Protein AF-A0A8N5I553-F1 (afdb_monomer)

Foldseek 3Di:
DDDDDDDDDDDDDDDDDDPDDDPPPPVVVVVVVVVLVVDDPVVVVVVVVVVVVLVPDDPVVVVVVVVPPDPDDPPDDDDDDDPPCVVVVVLVVVLLVLLLVCCVQWKDFAQADKDFLVVVLVVSCVVCVVVVHDHDDSVSSVVSNCVVPVPWDWDWDDDDPPTTIITHRMDTDPDGDDDDDDDPPDPPPDCCPVVVVVVVVVVVVVVVVVQVVVQVVLCVVVVDGDDGPVRSVVVCVVVVVD

Radius of gyration: 30.26 Å; Cα contacts (8 Å, |Δi|>4): 135; chains: 1; bounding box: 68×90×75 Å

Structure (mmCIF, N/CA/C/O backbone):
data_AF-A0A8N5I553-F1
#
_entry.id   AF-A0A8N5I553-F1
#
loop_
_atom_site.group_PDB
_atom_site.id
_atom_site.type_symbol
_atom_site.label_atom_id
_atom_site.label_alt_id
_atom_site.label_comp_id
_atom_site.label_asym_id
_atom_site.label_entity_id
_atom_site.label_seq_id
_atom_site.pdbx_PDB_ins_code
_atom_site.Cartn_x
_atom_site.Cartn_y
_atom_site.Cartn_z
_atom_site.occupancy
_atom_site.B_iso_or_equiv
_atom_site.auth_seq_id
_atom_site.auth_comp_id
_atom_site.auth_asym_id
_atom_site.auth_atom_id
_atom_site.pdbx_PDB_model_num
ATOM 1 N N . MET A 1 1 ? 12.637 -73.780 13.624 1.00 37.25 1 MET A N 1
ATOM 2 C CA . MET A 1 1 ? 12.849 -72.701 14.610 1.00 37.25 1 MET A CA 1
ATOM 3 C C . MET A 1 1 ? 11.811 -71.642 14.265 1.00 37.25 1 MET A C 1
ATOM 5 O O . MET A 1 1 ? 12.009 -70.969 13.267 1.00 37.25 1 MET A O 1
ATOM 9 N N . ALA A 1 2 ? 10.563 -71.846 14.709 1.00 35.62 2 ALA A N 1
ATOM 10 C CA . ALA A 1 2 ? 9.984 -71.357 15.983 1.00 35.62 2 ALA A CA 1
ATOM 11 C C . ALA A 1 2 ? 9.824 -69.824 15.926 1.00 35.62 2 ALA A C 1
ATOM 13 O O . ALA A 1 2 ? 10.819 -69.162 15.652 1.00 35.62 2 ALA A O 1
ATOM 14 N N . ASP A 1 3 ? 8.679 -69.167 16.118 1.00 32.94 3 ASP A N 1
ATOM 15 C CA . ASP A 1 3 ? 7.294 -69.469 16.552 1.00 32.94 3 ASP A CA 1
ATOM 16 C C . ASP A 1 3 ? 6.472 -68.200 16.146 1.00 32.94 3 ASP A C 1
ATOM 18 O O . ASP A 1 3 ? 7.071 -67.126 16.063 1.00 32.94 3 ASP A O 1
ATOM 22 N N . GLU A 1 4 ? 5.243 -68.279 15.603 1.00 34.16 4 GLU A N 1
ATOM 23 C CA . GLU A 1 4 ? 3.941 -67.972 16.275 1.00 34.16 4 GLU A CA 1
ATOM 24 C C . GLU A 1 4 ? 3.881 -66.609 17.032 1.00 34.16 4 GLU A C 1
ATOM 26 O O . GLU A 1 4 ? 4.809 -66.255 17.741 1.00 34.16 4 GLU A O 1
ATOM 31 N N . GLU A 1 5 ? 2.863 -65.731 16.969 1.00 34.53 5 GLU A N 1
ATOM 32 C CA . GLU A 1 5 ? 1.413 -65.901 16.775 1.00 34.53 5 GLU A CA 1
ATOM 33 C C . GLU A 1 5 ? 0.685 -64.545 16.527 1.00 34.53 5 GLU A C 1
ATOM 35 O O . GLU A 1 5 ? 1.059 -63.501 17.059 1.00 34.53 5 GLU A O 1
ATOM 40 N N . LEU A 1 6 ? -0.364 -64.638 15.698 1.00 32.25 6 LEU A N 1
ATOM 41 C CA . LEU A 1 6 ? -1.702 -64.004 15.641 1.00 32.25 6 LEU A CA 1
ATOM 42 C C . LEU A 1 6 ? -2.098 -62.662 16.310 1.00 32.25 6 LEU A C 1
ATOM 44 O O . LEU A 1 6 ? -1.754 -62.334 17.439 1.00 32.25 6 LEU A O 1
ATOM 48 N N . GLY A 1 7 ? -3.087 -62.005 15.666 1.00 28.91 7 GLY A N 1
ATOM 49 C CA . GLY A 1 7 ? -4.119 -61.251 16.399 1.00 28.91 7 GLY A CA 1
ATOM 50 C C . GLY A 1 7 ? -4.992 -60.253 15.619 1.00 28.91 7 GLY A C 1
ATOM 51 O O . GLY A 1 7 ? -4.879 -59.049 15.804 1.00 28.91 7 GLY A O 1
ATOM 52 N N . THR A 1 8 ? -5.918 -60.735 14.787 1.00 33.22 8 THR A N 1
ATOM 53 C CA . THR A 1 8 ? -7.010 -59.987 14.114 1.00 33.22 8 THR A CA 1
ATOM 54 C C . THR A 1 8 ? -8.017 -59.309 15.064 1.00 33.22 8 THR A C 1
ATOM 56 O O . THR A 1 8 ? -8.434 -59.972 16.009 1.00 33.22 8 THR A O 1
ATOM 59 N N . ARG A 1 9 ? -8.588 -58.128 14.720 1.00 29.81 9 ARG A N 1
ATOM 60 C CA . ARG A 1 9 ? -10.061 -57.876 14.776 1.00 29.81 9 ARG A CA 1
ATOM 61 C C . ARG A 1 9 ? -10.526 -56.575 14.091 1.00 29.81 9 ARG A C 1
ATOM 63 O O . ARG A 1 9 ? -9.889 -55.534 14.166 1.00 29.81 9 ARG A O 1
ATOM 70 N N . ALA A 1 10 ? -11.694 -56.675 13.459 1.00 29.94 10 ALA A N 1
ATOM 71 C CA . ALA A 1 10 ? -12.381 -55.698 12.621 1.00 29.94 10 ALA A CA 1
ATOM 72 C C . ALA A 1 10 ? -13.343 -54.721 13.348 1.00 29.94 10 ALA A C 1
ATOM 74 O O . ALA A 1 10 ? -13.798 -54.973 14.464 1.00 29.94 10 ALA A O 1
ATOM 75 N N . THR A 1 11 ? -13.803 -53.729 12.562 1.00 30.83 1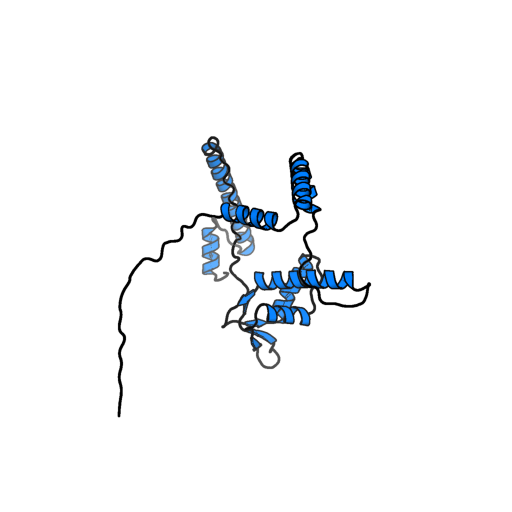1 THR A N 1
ATOM 76 C CA . THR A 1 11 ? -15.106 -53.006 12.574 1.00 30.83 11 THR A CA 1
ATOM 77 C C . THR A 1 11 ? -15.431 -51.968 13.662 1.00 30.83 11 THR A C 1
ATOM 79 O O . THR A 1 11 ? -15.751 -52.329 14.787 1.00 30.83 11 THR A O 1
ATOM 82 N N . ARG A 1 12 ? -15.631 -50.703 13.236 1.00 31.30 12 ARG A N 1
ATOM 83 C CA . ARG A 1 12 ? -16.943 -50.006 13.299 1.00 31.30 12 ARG A CA 1
ATOM 84 C C . ARG A 1 12 ? -16.954 -48.683 12.509 1.00 31.30 12 ARG A C 1
ATOM 86 O O . ARG A 1 12 ? -16.127 -47.810 12.733 1.00 31.30 12 ARG A O 1
ATOM 93 N N . ARG A 1 13 ? -17.937 -48.544 11.607 1.00 32.09 13 ARG A N 1
ATOM 94 C CA . ARG A 1 13 ? -18.413 -47.268 11.036 1.00 32.09 13 ARG A CA 1
ATOM 95 C C . ARG A 1 13 ? -19.213 -46.495 12.096 1.00 32.09 13 ARG A C 1
ATOM 97 O O . ARG A 1 13 ? -19.969 -47.114 12.841 1.00 32.09 13 ARG A O 1
ATOM 104 N N . GLY A 1 14 ? -19.125 -45.168 12.078 1.00 26.03 14 GLY A N 1
ATOM 105 C CA . GLY A 1 14 ? -20.018 -44.242 12.787 1.00 26.03 14 GLY A CA 1
ATOM 106 C C . GLY A 1 14 ? -19.606 -42.787 12.523 1.00 26.03 14 GLY A C 1
ATOM 107 O O . GLY A 1 14 ? -18.420 -42.555 12.323 1.00 26.03 14 GLY A O 1
ATOM 108 N N . PRO A 1 15 ? -20.550 -41.839 12.413 1.00 32.66 15 PRO A N 1
ATOM 109 C CA . PRO A 1 15 ? -20.460 -40.710 11.489 1.00 32.66 15 PRO A CA 1
ATOM 110 C C . PRO A 1 15 ? -19.693 -39.506 12.047 1.00 32.66 15 PRO A C 1
ATOM 112 O O . PRO A 1 15 ? -19.756 -39.195 13.233 1.00 32.66 15 PRO A O 1
ATOM 115 N N . VAL A 1 16 ? -19.032 -38.781 11.145 1.00 31.34 16 VAL A N 1
ATOM 116 C CA . VAL A 1 16 ? -18.600 -37.398 11.364 1.00 31.34 16 VAL A CA 1
ATOM 117 C C . VAL A 1 16 ? -19.847 -36.524 11.484 1.00 31.34 16 VAL A C 1
ATOM 119 O O . VAL A 1 16 ? -20.507 -36.213 10.494 1.00 31.34 16 VAL A O 1
ATOM 122 N N . SER A 1 17 ? -20.208 -36.186 12.721 1.00 32.44 17 SER A N 1
ATOM 123 C CA . SER A 1 17 ? -21.260 -35.217 13.008 1.00 32.44 17 SER A CA 1
ATOM 124 C C . SER A 1 17 ? -20.884 -33.859 12.433 1.00 32.44 17 SER A C 1
ATOM 126 O O . SER A 1 17 ? -19.864 -33.270 12.789 1.00 32.44 17 SER A O 1
ATOM 128 N N . ALA A 1 18 ? -21.760 -33.365 11.563 1.00 41.25 18 ALA A N 1
ATOM 129 C CA . ALA A 1 18 ? -21.840 -31.977 11.159 1.00 41.25 18 ALA A CA 1
ATOM 130 C C . ALA A 1 18 ? -22.009 -31.088 12.404 1.00 41.25 18 ALA A C 1
ATOM 132 O O . ALA A 1 18 ? -23.071 -31.048 13.028 1.00 41.25 18 ALA A O 1
ATOM 133 N N . GLY A 1 19 ? -20.938 -30.388 12.774 1.00 29.61 19 GLY A N 1
ATOM 134 C CA . GLY A 1 19 ? -20.936 -29.353 13.802 1.00 29.61 19 GLY A CA 1
ATOM 135 C C . GLY A 1 19 ? -21.473 -28.048 13.234 1.00 29.61 19 GLY A C 1
ATOM 136 O O . GLY A 1 19 ? -20.719 -27.221 12.739 1.00 29.61 19 GLY A O 1
ATOM 137 N N . SER A 1 20 ? -22.798 -27.940 13.268 1.00 34.31 20 SER A N 1
ATOM 138 C CA . SER A 1 20 ? -23.636 -26.747 13.148 1.00 34.31 20 SER A CA 1
ATOM 139 C C . SER A 1 20 ? -22.909 -25.403 13.311 1.00 34.31 20 SER A C 1
ATOM 141 O O . SER A 1 20 ? -22.515 -25.016 14.410 1.00 34.31 20 SER A O 1
ATOM 143 N N . ALA A 1 21 ? -22.871 -24.634 12.222 1.00 42.16 21 ALA A N 1
ATOM 144 C CA . ALA A 1 21 ? -22.662 -23.194 12.233 1.00 42.16 21 ALA A CA 1
ATOM 145 C C . ALA A 1 21 ? -23.786 -22.514 13.036 1.00 42.16 21 ALA A C 1
ATOM 147 O O . ALA A 1 21 ? -24.910 -22.396 12.554 1.00 42.16 21 ALA A O 1
ATOM 148 N N . ARG A 1 22 ? -23.509 -22.116 14.281 1.00 47.12 22 ARG A N 1
ATOM 149 C CA . ARG A 1 22 ? -24.357 -21.228 15.097 1.00 47.12 22 ARG A CA 1
ATOM 150 C C . ARG A 1 22 ? -23.586 -20.852 16.363 1.00 47.12 22 ARG A C 1
ATOM 152 O O . ARG A 1 22 ? -23.500 -21.675 17.265 1.00 47.12 22 ARG A O 1
ATOM 159 N N . GLY A 1 23 ? -23.025 -19.641 16.450 1.00 39.41 23 GLY A N 1
ATOM 160 C CA . GLY A 1 23 ? -22.316 -19.287 17.688 1.00 39.41 23 GLY A CA 1
ATOM 161 C C . GLY A 1 23 ? -21.706 -17.899 17.878 1.00 39.41 23 GLY A C 1
ATOM 162 O O . GLY A 1 23 ? -21.059 -17.711 18.895 1.00 39.41 23 GLY A O 1
ATOM 163 N N . GLY A 1 24 ? -21.911 -16.903 17.007 1.00 43.12 24 GLY A N 1
ATOM 164 C CA . GLY A 1 24 ? -21.206 -15.611 17.151 1.00 43.12 24 GLY A CA 1
ATOM 165 C C . GLY A 1 24 ? -21.480 -14.830 18.454 1.00 43.12 24 GLY A C 1
ATOM 166 O O . GLY A 1 24 ? -20.629 -14.068 18.904 1.00 43.12 24 GLY A O 1
ATOM 167 N N . ALA A 1 25 ? -22.639 -15.033 19.091 1.00 46.16 25 ALA A N 1
ATOM 168 C CA . ALA A 1 25 ? -22.998 -14.363 20.350 1.00 46.16 25 ALA A CA 1
ATOM 169 C C . ALA A 1 25 ? -22.693 -15.201 21.607 1.00 46.16 25 ALA A C 1
ATOM 171 O O . ALA A 1 25 ? -22.597 -14.665 22.709 1.00 46.16 25 ALA A O 1
ATOM 172 N N . THR A 1 26 ? -22.566 -16.522 21.464 1.00 49.44 26 THR A N 1
ATOM 173 C CA . THR A 1 26 ? -22.410 -17.445 22.597 1.00 49.44 26 THR A CA 1
ATOM 174 C C . THR A 1 26 ? -20.952 -17.521 23.039 1.00 49.44 26 THR A C 1
ATOM 176 O O . THR A 1 26 ? -20.676 -17.517 24.235 1.00 49.44 26 THR A O 1
ATOM 179 N N . GLU A 1 27 ? -20.025 -17.497 22.077 1.00 51.53 27 GLU A N 1
ATOM 180 C CA . GLU A 1 27 ? -18.583 -17.612 22.322 1.00 51.53 27 GLU A CA 1
ATOM 181 C C . GLU A 1 27 ? -18.011 -16.398 23.072 1.00 51.53 27 GLU A C 1
ATOM 183 O O . GLU A 1 27 ? -17.217 -16.538 24.006 1.00 51.53 27 GLU A O 1
ATOM 188 N N . SER A 1 28 ? -18.470 -15.193 22.727 1.00 53.97 28 SER A N 1
ATOM 189 C CA . SER A 1 28 ? -18.079 -13.943 23.391 1.00 53.97 28 SER A CA 1
ATOM 190 C C . SER A 1 28 ? -18.580 -13.878 24.842 1.00 53.97 28 SER A C 1
ATOM 192 O O . SER A 1 28 ? -17.848 -13.426 25.724 1.00 53.97 28 SER A O 1
ATOM 194 N N . SER A 1 29 ? -19.772 -14.416 25.125 1.00 67.38 29 SER A N 1
ATOM 195 C CA . SER A 1 29 ? -20.287 -14.549 26.495 1.00 67.38 29 SER A CA 1
ATOM 196 C C . SER A 1 29 ? -19.518 -15.590 27.316 1.00 67.38 29 SER A C 1
ATOM 198 O O . SER A 1 29 ? -19.268 -15.360 28.499 1.00 67.38 29 SER A O 1
ATOM 200 N N . THR A 1 30 ? -19.124 -16.723 26.721 1.00 79.62 30 THR A N 1
ATOM 201 C CA . THR A 1 30 ? -18.351 -17.759 27.428 1.00 79.62 30 THR A CA 1
ATOM 202 C C . THR A 1 30 ? -16.943 -17.290 27.781 1.00 79.62 30 THR A C 1
ATOM 204 O O . THR A 1 30 ? -16.509 -17.492 28.912 1.00 79.62 30 THR A O 1
ATOM 207 N N . LEU A 1 31 ? -16.263 -16.579 26.874 1.00 80.94 31 LEU A N 1
ATOM 208 C CA . LEU A 1 31 ? -14.924 -16.036 27.132 1.00 80.94 31 LEU A CA 1
ATOM 209 C C . LEU A 1 31 ? -14.931 -14.979 28.244 1.00 80.94 31 LEU A C 1
ATOM 211 O O . LEU A 1 31 ? -14.067 -14.998 29.119 1.0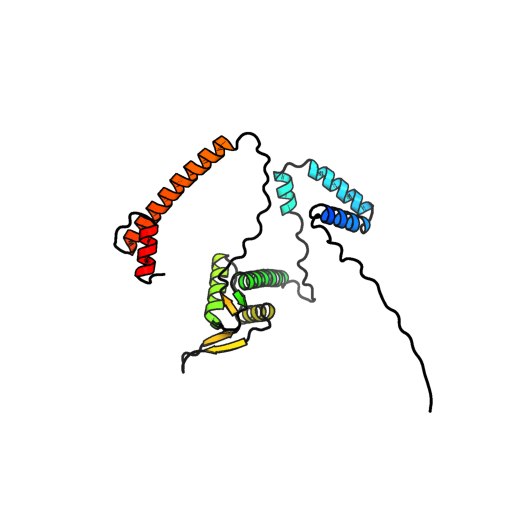0 80.94 31 LEU A O 1
ATOM 215 N N . LEU A 1 32 ? -15.924 -14.082 28.260 1.00 78.00 32 LEU A N 1
ATOM 216 C CA . LEU A 1 32 ? -16.080 -13.108 29.346 1.00 78.00 32 LEU A CA 1
ATOM 217 C C . LEU A 1 32 ? -16.298 -13.790 30.699 1.00 78.00 32 LEU A C 1
ATOM 219 O O . LEU A 1 32 ? -15.776 -13.331 31.716 1.00 78.00 32 LEU A O 1
ATOM 223 N N . GLN A 1 33 ? -17.045 -14.892 30.716 1.00 80.38 33 GLN A N 1
ATOM 224 C CA . GLN A 1 33 ? -17.316 -15.636 31.938 1.00 80.38 33 GLN A CA 1
ATOM 225 C C . GLN A 1 33 ? -16.082 -16.392 32.451 1.00 80.38 33 GLN A C 1
ATOM 227 O O . GLN A 1 33 ? -15.834 -16.386 33.658 1.00 80.38 33 GLN A O 1
ATOM 232 N N . GLU A 1 34 ? -15.267 -16.961 31.559 1.00 85.44 34 GLU A N 1
ATOM 233 C CA . GLU A 1 34 ? -13.974 -17.554 31.924 1.00 85.44 34 GLU A CA 1
ATOM 234 C C . GLU A 1 34 ? -12.986 -16.506 32.452 1.00 85.44 34 GLU A C 1
ATOM 236 O O . GLU A 1 34 ? -12.385 -16.692 33.511 1.00 85.44 34 GLU A O 1
ATOM 241 N N . LEU A 1 35 ? -12.863 -15.361 31.772 1.00 83.94 35 LEU A N 1
ATOM 242 C CA . LEU A 1 35 ? -12.006 -14.259 32.217 1.00 83.94 35 LEU A CA 1
ATOM 243 C C . LEU A 1 35 ? -12.451 -13.711 33.577 1.00 83.94 35 LEU A C 1
ATOM 245 O O . LEU A 1 35 ? -11.607 -13.453 34.436 1.00 83.94 35 LEU A O 1
ATOM 249 N N . ARG A 1 36 ? -13.767 -13.593 33.805 1.00 84.81 36 ARG A N 1
ATOM 250 C CA . ARG A 1 36 ? -14.335 -13.211 35.104 1.00 84.81 36 ARG A CA 1
ATOM 251 C C . ARG A 1 36 ? -13.935 -14.204 36.195 1.00 84.81 36 ARG A C 1
ATOM 253 O O . ARG A 1 36 ? -13.570 -13.771 37.282 1.00 84.81 36 ARG A O 1
ATOM 260 N N . GLY A 1 37 ? -13.950 -15.507 35.912 1.00 86.81 37 GLY A N 1
ATOM 261 C CA . GLY A 1 37 ? -13.522 -16.550 36.852 1.00 86.81 37 GLY A CA 1
ATOM 262 C C . GLY A 1 37 ? -12.055 -16.440 37.291 1.00 86.81 37 GLY A C 1
ATOM 263 O O . GLY A 1 37 ? -11.727 -16.819 38.414 1.00 86.81 37 GLY A O 1
ATOM 264 N N . ASN A 1 38 ? -11.199 -15.859 36.448 1.00 90.00 38 ASN A N 1
ATOM 265 C CA . ASN A 1 38 ? -9.751 -15.770 36.665 1.00 90.00 38 ASN A CA 1
ATOM 266 C C . ASN A 1 38 ? -9.287 -14.496 37.393 1.00 90.00 38 ASN A C 1
ATOM 268 O O . ASN A 1 38 ? -8.104 -14.369 37.711 1.00 90.00 38 ASN A O 1
ATOM 272 N N . ILE A 1 39 ? -10.188 -13.550 37.674 1.00 90.75 39 ILE A N 1
ATOM 273 C CA . ILE A 1 39 ? -9.869 -12.302 38.384 1.00 90.75 39 ILE A CA 1
ATOM 274 C C . ILE A 1 39 ? -10.524 -12.257 39.766 1.00 90.75 39 ILE A C 1
ATOM 276 O O . ILE A 1 39 ? -11.575 -12.855 40.006 1.00 90.75 39 ILE A O 1
ATOM 280 N N . SER A 1 40 ? -9.906 -11.534 40.705 1.00 94.12 40 SER A N 1
ATOM 281 C CA . SER A 1 40 ? -10.372 -11.510 42.096 1.00 94.12 40 SER A CA 1
ATOM 282 C C . SER A 1 40 ? -11.790 -10.933 42.223 1.00 94.12 40 SER A C 1
ATOM 284 O O . SER A 1 40 ? -12.187 -10.031 41.481 1.00 94.12 40 SER A O 1
ATOM 286 N N . LYS A 1 41 ? -12.538 -11.391 43.236 1.00 92.12 41 LYS A N 1
ATOM 287 C CA . LYS A 1 41 ? -13.891 -10.886 43.526 1.00 92.12 41 LYS 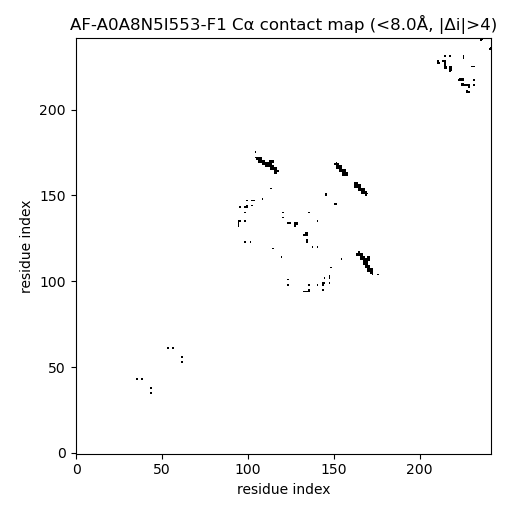A CA 1
ATOM 288 C C . LYS A 1 41 ? -13.920 -9.372 43.756 1.00 92.12 41 LYS A C 1
ATOM 290 O O . LYS A 1 41 ? -14.871 -8.720 43.349 1.00 92.12 41 LYS A O 1
ATOM 295 N N . SER A 1 42 ? -12.872 -8.799 44.357 1.00 93.19 42 SER A N 1
ATOM 296 C CA . SER A 1 42 ? -12.796 -7.350 44.577 1.00 93.19 42 SER A CA 1
ATOM 297 C C . SER A 1 42 ? -12.625 -6.567 43.275 1.00 93.19 42 SER A C 1
ATOM 299 O O . SER A 1 42 ? -13.153 -5.465 43.159 1.00 93.19 42 SER A O 1
ATOM 301 N N . VAL A 1 43 ? -11.930 -7.132 42.282 1.00 93.88 43 VAL A N 1
ATOM 302 C CA . VAL A 1 43 ? -11.822 -6.539 40.942 1.00 93.88 43 VAL A CA 1
ATOM 303 C C . VAL A 1 43 ? -13.145 -6.673 40.196 1.00 93.88 43 VAL A C 1
ATOM 305 O O . VAL A 1 43 ? -13.608 -5.687 39.637 1.00 93.88 43 VAL A O 1
ATOM 308 N N . GLN A 1 44 ? -13.795 -7.839 40.252 1.00 91.69 44 GLN A N 1
ATOM 309 C CA . GLN A 1 44 ? -15.110 -8.037 39.629 1.00 91.69 44 GLN A CA 1
ATOM 310 C C . GLN A 1 44 ? -16.139 -7.025 40.143 1.00 91.69 44 GLN A C 1
ATOM 312 O O . GLN A 1 44 ? -16.770 -6.347 39.343 1.00 91.69 44 GLN A O 1
ATOM 317 N N . SER A 1 45 ? -16.242 -6.843 41.464 1.00 92.50 45 SER A N 1
ATOM 318 C CA . SER A 1 45 ? -17.168 -5.864 42.047 1.00 92.50 45 SER A CA 1
ATOM 319 C C . SER A 1 45 ? -16.859 -4.425 41.627 1.00 92.50 45 SER A C 1
ATOM 321 O O . SER A 1 45 ? -17.780 -3.638 41.425 1.00 92.50 45 SER A O 1
ATOM 323 N N . LYS A 1 46 ? -15.578 -4.070 41.459 1.00 93.88 46 LYS A N 1
ATOM 324 C CA . LYS A 1 46 ? -15.193 -2.755 40.925 1.00 93.88 46 LYS A CA 1
ATOM 325 C C . LYS A 1 46 ? -15.611 -2.597 39.464 1.00 93.88 46 LYS A C 1
ATOM 327 O O . LYS A 1 46 ? -16.145 -1.554 39.112 1.00 93.88 46 LYS A O 1
ATOM 332 N N . VAL A 1 47 ? -15.394 -3.619 38.636 1.00 93.12 47 VAL A N 1
ATOM 333 C CA . VAL A 1 47 ? -15.803 -3.616 37.222 1.00 93.12 47 VAL A CA 1
ATOM 334 C C . VAL A 1 47 ? -17.322 -3.491 37.100 1.00 93.12 47 VAL A C 1
ATOM 336 O O . VAL A 1 47 ? -17.794 -2.641 36.353 1.00 93.12 47 VAL A O 1
ATOM 339 N N . ASP A 1 48 ? -18.078 -4.263 37.881 1.00 93.06 48 ASP A N 1
ATOM 340 C CA . ASP A 1 48 ? -19.544 -4.207 37.900 1.00 93.06 48 ASP A CA 1
ATOM 341 C C . ASP A 1 48 ? -20.048 -2.812 38.328 1.00 93.06 48 ASP A C 1
ATOM 343 O O . ASP A 1 48 ? -20.960 -2.266 37.708 1.00 93.06 48 ASP A O 1
ATOM 347 N N . SER A 1 49 ? -19.411 -2.189 39.330 1.00 95.25 49 SER A N 1
ATOM 348 C CA . SER A 1 49 ? -19.730 -0.817 39.756 1.00 95.25 49 SER A CA 1
ATOM 349 C C . SER A 1 49 ? -19.456 0.211 38.654 1.00 95.25 49 SER A C 1
ATOM 351 O O . SER A 1 49 ? -20.295 1.071 38.400 1.00 95.25 49 SER A O 1
ATOM 353 N N . ILE A 1 50 ? -18.308 0.114 37.973 1.00 94.62 50 ILE A N 1
ATOM 354 C CA . ILE A 1 50 ? -17.956 1.013 36.865 1.00 94.62 50 ILE A CA 1
ATOM 355 C C . ILE A 1 50 ? -18.962 0.856 35.724 1.00 94.62 50 ILE A C 1
ATOM 357 O O . ILE A 1 50 ? -19.449 1.853 35.202 1.00 94.62 50 ILE A O 1
ATOM 361 N N . LEU A 1 51 ? -19.320 -0.378 35.356 1.00 93.19 51 LEU A N 1
ATOM 362 C CA . LEU A 1 51 ? -20.319 -0.634 34.317 1.00 93.19 51 LEU A CA 1
ATOM 363 C C . LEU A 1 51 ? -21.676 -0.022 34.671 1.00 93.19 51 LEU A C 1
ATOM 365 O O . LEU A 1 51 ? -22.318 0.578 33.810 1.00 93.19 51 LEU A O 1
ATOM 369 N N . GLN A 1 52 ? -22.095 -0.120 35.934 1.00 94.69 52 GLN A N 1
ATOM 370 C CA . GLN A 1 52 ? -23.341 0.484 36.397 1.00 94.69 52 GLN A CA 1
ATOM 371 C C . GLN A 1 52 ? -23.320 2.017 36.308 1.00 94.69 52 GLN A C 1
ATOM 373 O O . GLN A 1 52 ? -24.347 2.627 36.006 1.00 94.69 52 GLN A O 1
ATOM 378 N N . ASP A 1 53 ? -22.170 2.646 36.544 1.00 94.69 53 ASP A N 1
ATOM 379 C CA . ASP A 1 53 ? -22.017 4.093 36.395 1.00 94.69 53 ASP A CA 1
ATOM 380 C C . ASP A 1 53 ? -21.967 4.520 34.924 1.00 94.69 53 ASP A C 1
ATOM 382 O O . ASP A 1 53 ? -22.655 5.465 34.542 1.00 94.69 53 ASP A O 1
ATOM 386 N N . VAL A 1 54 ? -21.266 3.770 34.070 1.00 94.88 54 VAL A N 1
ATOM 387 C CA . VAL A 1 54 ? -21.208 4.016 32.618 1.00 94.88 54 VAL A CA 1
ATOM 388 C C . VAL A 1 54 ? -22.568 3.800 31.946 1.00 94.88 54 VAL A C 1
ATOM 390 O O . VAL A 1 54 ? -22.892 4.474 30.970 1.00 94.88 54 VAL A O 1
ATOM 393 N N . GLN A 1 55 ? -23.420 2.919 32.477 1.00 94.25 55 GLN A N 1
ATOM 394 C CA . GLN A 1 55 ? -24.790 2.736 31.984 1.00 94.25 55 GLN A CA 1
ATOM 395 C C . GLN A 1 55 ? -25.615 4.036 32.063 1.00 94.25 55 GLN A C 1
ATOM 397 O O . GLN A 1 55 ? -26.524 4.227 31.256 1.00 94.25 55 GLN A O 1
ATOM 402 N N . LYS A 1 56 ? -25.300 4.927 33.016 1.00 94.62 56 LYS A N 1
ATOM 403 C CA . LYS A 1 56 ? -25.991 6.213 33.223 1.00 94.62 56 LYS A CA 1
ATOM 404 C C . LYS A 1 56 ? -25.519 7.306 32.258 1.00 94.62 56 LYS A C 1
ATOM 406 O O . LYS A 1 56 ? -26.130 8.369 32.213 1.00 94.62 56 LYS A O 1
ATOM 411 N N . PHE A 1 57 ? -24.426 7.077 31.533 1.00 95.88 57 PHE A N 1
ATOM 412 C CA . PHE A 1 57 ? -23.844 8.054 30.616 1.00 95.88 57 PHE A CA 1
ATOM 413 C C . PHE A 1 57 ? -24.680 8.196 29.342 1.00 95.88 57 PHE A C 1
ATOM 415 O O . PHE A 1 57 ? -25.276 7.224 28.864 1.00 95.88 57 PHE A O 1
ATOM 422 N N . SER A 1 58 ? -24.675 9.400 28.762 1.00 95.94 58 SER A N 1
ATOM 423 C CA . SER A 1 58 ? -25.176 9.600 27.401 1.00 95.94 58 SER A CA 1
ATOM 424 C C . SER A 1 58 ? -24.266 8.895 26.389 1.00 95.94 58 SER A C 1
ATOM 426 O O . SER A 1 58 ? -23.117 8.562 26.690 1.00 95.94 58 SER A O 1
ATOM 428 N N . ASP A 1 59 ? -24.750 8.668 25.170 1.00 92.44 59 ASP A N 1
ATOM 429 C CA . ASP A 1 59 ? -23.939 7.997 24.148 1.00 92.44 59 ASP A CA 1
ATOM 430 C C . ASP A 1 59 ? -22.685 8.808 23.772 1.00 92.44 59 ASP A C 1
ATOM 432 O O . ASP A 1 59 ? -21.622 8.231 23.540 1.00 92.44 59 ASP A O 1
ATOM 436 N N . SER A 1 60 ? -22.764 10.142 23.828 1.00 93.12 60 SER A N 1
ATOM 437 C CA . SER A 1 60 ? -21.613 11.037 23.650 1.00 93.12 60 SER A CA 1
ATOM 438 C C . SER A 1 60 ? -20.571 10.885 24.765 1.00 93.12 60 SER A C 1
ATOM 440 O O . SER A 1 60 ? -19.371 10.843 24.491 1.00 93.12 60 SER A O 1
ATOM 442 N N . ASP A 1 61 ? -21.010 10.747 26.018 1.00 94.94 61 ASP A N 1
ATOM 443 C CA . ASP A 1 61 ? -20.112 10.563 27.166 1.00 94.94 61 ASP A CA 1
ATOM 444 C C . ASP A 1 61 ? -19.444 9.181 27.142 1.00 94.94 61 ASP A C 1
ATOM 446 O O . ASP A 1 61 ? -18.256 9.050 27.446 1.00 94.94 61 ASP A O 1
ATOM 450 N N . LYS A 1 62 ? -20.178 8.140 26.724 1.00 93.50 62 LYS A N 1
ATOM 451 C CA . LYS A 1 62 ? -19.615 6.797 26.501 1.00 93.50 62 LYS A CA 1
ATOM 452 C C . LYS A 1 62 ? -18.535 6.821 25.425 1.00 93.50 62 LYS A C 1
ATOM 454 O O . LYS A 1 62 ? -17.493 6.189 25.597 1.00 93.50 62 LYS A O 1
ATOM 459 N N . LEU A 1 63 ? -18.764 7.560 24.337 1.00 90.62 63 LEU A N 1
ATOM 460 C CA . LEU A 1 63 ? -17.775 7.733 23.275 1.00 90.62 63 LEU A CA 1
ATOM 461 C C . LEU A 1 63 ? -16.516 8.435 23.799 1.00 90.62 63 LEU A C 1
ATOM 463 O O . LEU A 1 63 ? -15.405 7.978 23.534 1.00 90.62 63 LEU A O 1
ATOM 467 N N . TYR A 1 64 ? -16.683 9.501 24.583 1.00 92.50 64 TYR A N 1
ATOM 468 C CA . TYR A 1 64 ? -15.561 10.201 25.204 1.00 92.50 64 TYR A CA 1
ATOM 469 C C . TYR A 1 64 ? -14.759 9.289 26.144 1.00 92.50 64 TYR A C 1
ATOM 471 O O . TYR A 1 64 ? -13.531 9.257 26.073 1.00 92.50 64 TYR A O 1
ATOM 479 N N . LEU A 1 65 ? -15.439 8.492 26.977 1.00 92.75 65 LEU A N 1
ATOM 480 C CA . LEU A 1 65 ? -14.793 7.509 27.847 1.00 92.75 65 LEU A CA 1
ATOM 481 C C . LEU A 1 65 ? -13.985 6.481 27.044 1.00 92.75 65 LEU A C 1
ATOM 483 O O . LEU A 1 65 ? -12.841 6.206 27.396 1.00 92.75 65 LEU A O 1
ATOM 487 N N . TYR A 1 66 ? -14.556 5.934 25.965 1.00 89.25 66 TYR A N 1
ATOM 488 C CA . TYR A 1 66 ? -13.887 4.939 25.122 1.00 89.25 66 TYR A CA 1
ATOM 489 C C . TYR A 1 66 ? -12.574 5.468 24.536 1.00 89.25 66 TYR A C 1
ATOM 491 O O . TYR A 1 66 ? -11.570 4.760 24.534 1.00 89.25 66 TYR A O 1
ATOM 499 N N . LEU A 1 67 ? -1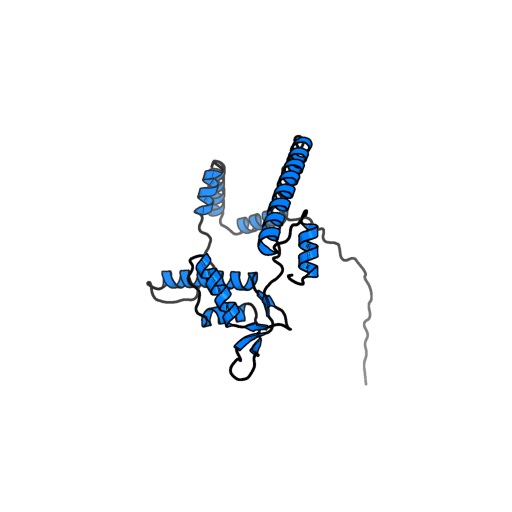2.563 6.732 24.102 1.00 87.81 67 LEU A N 1
ATOM 500 C CA . LEU A 1 67 ? -11.368 7.389 23.571 1.00 87.81 67 LEU A CA 1
ATOM 501 C C . LEU A 1 67 ? -10.272 7.606 24.625 1.00 87.81 67 LEU A C 1
ATOM 503 O O . LEU A 1 67 ? -9.108 7.728 24.252 1.00 87.81 67 LEU A O 1
ATOM 507 N N . GLN A 1 68 ? -10.622 7.646 25.915 1.00 88.81 68 GLN A N 1
ATOM 508 C CA . GLN A 1 68 ? -9.667 7.856 27.007 1.00 88.81 68 GLN A CA 1
ATOM 509 C C . GLN A 1 68 ? -9.143 6.576 27.655 1.00 88.81 68 GLN A C 1
ATOM 511 O O . GLN A 1 68 ? -8.165 6.626 28.407 1.00 88.81 68 GLN A O 1
ATOM 516 N N . LEU A 1 69 ? -9.766 5.423 27.400 1.00 87.75 69 LEU A N 1
ATOM 517 C CA . LEU A 1 69 ? -9.267 4.162 27.935 1.00 87.75 69 LEU A CA 1
ATOM 518 C C . LEU A 1 69 ? -7.894 3.837 27.317 1.00 87.75 69 LEU A C 1
ATOM 520 O O . LEU A 1 69 ? -7.744 3.905 26.094 1.00 87.75 69 LEU A O 1
ATOM 524 N N . PRO A 1 70 ? -6.886 3.449 28.125 1.00 80.31 70 PRO A N 1
ATOM 525 C CA . PRO A 1 70 ? -5.585 3.060 27.602 1.00 80.31 70 PRO A CA 1
ATOM 526 C C . PRO A 1 70 ? -5.746 1.882 26.641 1.00 80.31 70 PRO A C 1
ATOM 528 O O . PRO A 1 70 ? -6.098 0.773 27.047 1.00 80.31 70 PRO A O 1
ATOM 531 N N . SER A 1 71 ? -5.469 2.108 25.359 1.00 66.25 71 SER A N 1
ATOM 532 C CA . SER A 1 71 ? -5.249 1.010 24.421 1.00 66.25 71 SER A CA 1
ATOM 533 C C . SER A 1 71 ? -3.961 0.322 24.868 1.00 66.25 71 SER A C 1
ATOM 535 O O . SER A 1 71 ? -2.923 0.975 24.928 1.00 66.25 71 SER A O 1
ATOM 537 N N . GLY A 1 72 ? -4.053 -0.935 25.312 1.00 54.50 72 GLY A N 1
ATOM 538 C CA . GLY A 1 72 ? -2.981 -1.641 26.025 1.00 54.50 72 GLY A CA 1
ATOM 539 C C . GLY A 1 72 ? -1.601 -1.611 25.342 1.00 54.50 72 GLY A C 1
ATOM 540 O O . GLY A 1 72 ? -1.482 -1.248 24.171 1.00 54.50 72 GLY A O 1
ATOM 541 N N . PRO A 1 73 ? -0.532 -2.010 26.056 1.00 50.72 73 PRO A N 1
ATOM 542 C CA . PRO A 1 73 ? 0.821 -1.975 25.520 1.00 50.72 73 PRO A CA 1
ATOM 543 C C . PRO A 1 73 ? 0.910 -2.864 24.276 1.00 50.72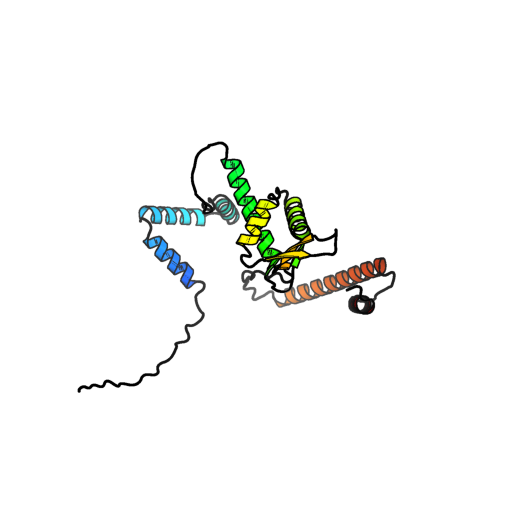 73 PRO A C 1
ATOM 545 O O . PRO A 1 73 ? 0.696 -4.075 24.343 1.00 50.72 73 PRO A O 1
ATOM 548 N N . SER A 1 74 ? 1.234 -2.264 23.131 1.00 45.75 74 SER A N 1
ATOM 549 C CA . SER A 1 74 ? 1.647 -3.008 21.944 1.00 45.75 74 SER A CA 1
ATOM 550 C C . SER A 1 74 ? 2.872 -3.844 22.317 1.00 45.75 74 SER A C 1
ATOM 552 O O . SER A 1 74 ? 3.945 -3.303 22.578 1.00 45.75 74 SER A O 1
ATOM 554 N N . LEU A 1 75 ? 2.681 -5.160 22.388 1.00 42.00 75 LEU A N 1
ATOM 555 C CA . LEU A 1 75 ? 3.668 -6.168 22.761 1.00 42.00 75 LEU A CA 1
ATOM 556 C C . LEU A 1 75 ? 4.986 -5.976 21.989 1.00 42.00 75 LEU A C 1
ATOM 558 O O . LEU A 1 75 ? 5.044 -6.199 20.781 1.00 42.00 75 LEU A O 1
ATOM 562 N N . GLY A 1 76 ? 6.045 -5.583 22.699 1.00 41.22 76 GLY A N 1
ATOM 563 C CA . GLY A 1 76 ? 7.366 -5.372 22.110 1.00 41.22 76 GLY A CA 1
ATOM 564 C C . GLY A 1 76 ? 8.445 -4.939 23.101 1.00 41.22 76 GLY A C 1
ATOM 565 O O . GLY A 1 76 ? 9.266 -4.092 22.768 1.00 41.22 76 GLY A O 1
ATOM 566 N N . GLU A 1 77 ? 8.466 -5.481 24.321 1.00 39.41 77 GLU A N 1
ATOM 567 C CA . GLU A 1 77 ? 9.557 -5.221 25.267 1.00 39.41 77 GLU A CA 1
ATOM 568 C C . GLU A 1 77 ? 10.769 -6.122 24.979 1.00 39.41 77 GLU A C 1
ATOM 570 O O . GLU A 1 77 ? 10.706 -7.341 25.144 1.00 39.41 77 GLU A O 1
ATOM 575 N N . LYS A 1 78 ? 11.907 -5.509 24.625 1.00 44.12 78 LYS A N 1
ATOM 576 C CA . LYS A 1 78 ? 13.231 -5.938 25.101 1.00 44.12 78 LYS A CA 1
ATOM 577 C C . LYS A 1 78 ? 14.078 -4.711 25.466 1.00 44.12 78 LYS A C 1
ATOM 579 O O . LYS A 1 78 ? 14.346 -3.857 24.629 1.00 44.12 78 LYS A O 1
ATOM 584 N N . SER A 1 79 ? 14.453 -4.693 26.743 1.00 41.09 79 SER A N 1
ATOM 585 C CA . SER A 1 79 ? 15.482 -3.955 27.496 1.00 41.09 79 SER A CA 1
ATOM 586 C C . SER A 1 79 ? 16.669 -3.438 26.653 1.00 41.09 79 SER A C 1
ATOM 588 O O . SER A 1 79 ? 17.071 -4.102 25.707 1.00 41.09 79 SER A O 1
ATOM 590 N N . SER A 1 80 ? 17.351 -2.322 26.936 1.00 40.62 80 SER A N 1
ATOM 591 C CA . SER A 1 80 ? 17.620 -1.628 28.204 1.00 40.62 80 SER A CA 1
ATOM 592 C C . SER A 1 80 ? 18.283 -0.257 27.951 1.00 40.62 80 SER A C 1
ATOM 594 O O . SER A 1 80 ? 18.985 -0.080 26.959 1.00 40.62 80 SER A O 1
ATOM 596 N N . SER A 1 81 ? 18.133 0.645 28.932 1.00 40.75 81 SER A N 1
ATOM 597 C CA . SER A 1 81 ? 18.970 1.823 29.246 1.00 40.75 81 SER A CA 1
ATOM 598 C C . SER A 1 81 ? 19.066 2.961 28.220 1.00 40.75 81 SER A C 1
ATOM 600 O O . SER A 1 81 ? 19.982 2.980 27.404 1.00 40.75 81 SER A O 1
ATOM 602 N N . SER A 1 82 ? 18.189 3.967 28.342 1.00 36.12 82 SER A N 1
ATOM 603 C CA . SER A 1 82 ? 18.528 5.411 28.432 1.00 36.12 82 SER A CA 1
ATOM 604 C C . SER A 1 82 ? 17.278 6.282 28.218 1.00 36.12 82 SER A C 1
ATOM 606 O O . SER A 1 82 ? 16.632 6.247 27.171 1.00 36.12 82 SER A O 1
ATOM 608 N N . SER A 1 83 ? 16.933 7.075 29.235 1.00 43.31 83 SER A N 1
ATOM 609 C CA . SER A 1 83 ? 15.685 7.847 29.378 1.00 43.31 83 SER A CA 1
ATOM 610 C C . SER A 1 83 ? 15.518 9.052 28.430 1.00 43.31 83 SER A C 1
ATOM 612 O O . SER A 1 83 ? 14.796 9.989 28.749 1.00 43.31 83 SER A O 1
ATOM 614 N N . SER A 1 84 ? 16.145 9.033 27.254 1.00 42.44 84 SER A N 1
ATOM 615 C CA . SER A 1 84 ? 15.964 10.019 26.174 1.00 42.44 84 SER A CA 1
ATOM 616 C C . SER A 1 84 ? 15.472 9.395 24.854 1.00 42.44 84 SER A C 1
ATOM 618 O O . SER A 1 84 ? 15.164 10.116 23.912 1.00 42.44 84 SER A O 1
ATOM 620 N N . SER A 1 85 ? 15.350 8.061 24.788 1.00 42.41 85 SER A N 1
ATOM 621 C CA . SER A 1 85 ? 15.001 7.285 23.579 1.00 42.41 85 SER A CA 1
ATOM 622 C C . SER A 1 85 ? 13.501 6.946 23.443 1.00 42.41 85 SER A C 1
ATOM 624 O O . SER A 1 85 ? 13.056 6.411 22.426 1.00 42.41 85 SER A O 1
ATOM 626 N N . LEU A 1 86 ? 12.691 7.256 24.457 1.00 42.53 86 LEU A N 1
ATOM 627 C CA . LEU A 1 86 ? 11.254 6.929 24.503 1.00 42.53 86 LEU A CA 1
ATOM 628 C C . LEU A 1 86 ? 10.430 7.608 23.390 1.00 42.53 86 LEU A C 1
ATOM 630 O O . LEU A 1 86 ? 9.519 6.989 22.846 1.00 42.53 86 LEU A O 1
ATOM 634 N N . GLU A 1 87 ? 10.783 8.826 22.981 1.00 42.59 87 GLU A N 1
ATOM 635 C CA . GLU A 1 87 ? 10.150 9.489 21.828 1.00 42.59 87 GLU A CA 1
ATOM 636 C C . GLU A 1 87 ? 10.507 8.784 20.506 1.00 42.59 87 GLU A C 1
ATOM 638 O O . GLU A 1 87 ? 9.637 8.486 19.693 1.00 42.59 87 GLU A O 1
ATOM 643 N N . LEU A 1 88 ? 11.777 8.416 20.308 1.00 40.91 88 LEU A N 1
ATOM 644 C CA . LEU A 1 88 ? 12.254 7.848 19.041 1.00 40.91 88 LEU A CA 1
ATOM 645 C C . LEU A 1 88 ? 11.839 6.381 18.830 1.00 40.91 88 LEU A C 1
ATOM 647 O O . LEU A 1 88 ? 11.636 5.944 17.699 1.00 40.91 88 LEU A O 1
ATOM 651 N N . SER A 1 89 ? 11.720 5.611 19.912 1.00 44.53 89 SER A N 1
ATOM 652 C CA . SER A 1 89 ? 11.320 4.196 19.880 1.00 44.53 89 SER A CA 1
ATOM 653 C C . SER A 1 89 ? 9.812 4.020 19.684 1.00 44.53 89 SER A C 1
ATOM 655 O O . SER A 1 89 ? 9.388 3.141 18.928 1.00 44.53 89 SER A O 1
ATOM 657 N N . THR A 1 90 ? 9.001 4.903 20.271 1.00 49.62 90 THR A N 1
ATOM 658 C CA . THR A 1 90 ? 7.554 4.947 20.019 1.00 49.62 90 THR A CA 1
ATOM 659 C C . THR A 1 90 ? 7.270 5.381 18.576 1.00 49.62 90 THR A C 1
ATOM 661 O O . THR A 1 90 ? 6.491 4.717 17.887 1.00 49.62 90 THR A O 1
ATOM 664 N N . LEU A 1 91 ? 7.985 6.400 18.068 1.00 51.66 91 LEU A N 1
ATOM 665 C CA . LEU A 1 91 ? 7.939 6.774 16.646 1.00 51.66 91 LEU A CA 1
ATOM 666 C C . LEU A 1 91 ? 8.361 5.612 15.734 1.00 51.66 91 LEU A C 1
ATOM 668 O O . LEU A 1 91 ? 7.640 5.285 14.796 1.00 51.66 91 LEU A O 1
ATOM 672 N N . GLY A 1 92 ? 9.475 4.937 16.037 1.00 64.31 92 GLY A N 1
ATOM 673 C CA . GLY A 1 92 ? 9.964 3.812 15.234 1.00 64.31 92 GLY A CA 1
ATOM 674 C C . GLY A 1 92 ? 8.988 2.632 15.174 1.00 64.31 92 GLY A C 1
ATOM 675 O O . GLY A 1 92 ? 8.929 1.934 14.162 1.00 64.31 92 GLY A O 1
ATOM 676 N N . THR A 1 93 ? 8.180 2.435 16.219 1.00 78.00 93 THR A N 1
ATOM 677 C CA . THR A 1 93 ? 7.148 1.386 16.264 1.00 78.00 93 THR A CA 1
ATOM 678 C C . THR A 1 93 ? 5.929 1.771 15.425 1.00 78.00 93 THR A C 1
ATOM 680 O O . THR A 1 93 ? 5.443 0.955 14.642 1.00 78.00 93 THR A O 1
ATOM 683 N N . ALA A 1 94 ? 5.475 3.026 15.508 1.00 83.50 94 ALA A N 1
ATOM 684 C CA . ALA A 1 94 ? 4.396 3.541 14.666 1.00 83.50 94 ALA A CA 1
ATOM 685 C C . ALA A 1 94 ? 4.774 3.519 13.175 1.00 83.50 94 ALA A C 1
ATOM 687 O O . ALA A 1 94 ? 4.040 2.973 12.353 1.00 83.50 94 ALA A O 1
ATOM 688 N N . GLU A 1 95 ? 5.959 4.021 12.821 1.00 87.75 95 GLU A N 1
ATOM 689 C CA . GLU A 1 95 ? 6.483 4.001 11.450 1.00 87.75 95 GLU A CA 1
ATOM 690 C C . GLU A 1 95 ? 6.639 2.569 10.916 1.00 87.75 95 GLU A C 1
ATOM 692 O O . GLU A 1 95 ? 6.297 2.287 9.764 1.00 87.75 95 GLU A O 1
ATOM 697 N N . HIS A 1 96 ? 7.096 1.637 11.759 1.00 90.19 96 HIS A N 1
ATOM 698 C CA . HIS A 1 96 ? 7.151 0.217 11.423 1.00 90.19 96 HIS A CA 1
ATOM 699 C C . HIS A 1 96 ? 5.755 -0.357 11.142 1.00 90.19 96 HIS A C 1
ATOM 701 O O . HIS A 1 96 ? 5.570 -1.048 10.138 1.00 90.19 96 HIS A O 1
ATOM 707 N N . MET A 1 97 ? 4.756 -0.049 11.975 1.00 91.06 97 MET A N 1
ATOM 708 C CA . MET A 1 97 ? 3.370 -0.471 11.742 1.00 91.06 97 MET A CA 1
ATOM 709 C C . MET A 1 97 ? 2.801 0.110 10.443 1.00 91.06 97 MET A C 1
ATOM 711 O O . MET A 1 97 ? 2.167 -0.623 9.681 1.00 91.06 97 MET A O 1
ATOM 715 N N . HIS A 1 98 ? 3.064 1.386 10.148 1.00 91.25 98 HIS A N 1
ATOM 716 C CA . HIS A 1 98 ? 2.642 2.025 8.899 1.00 91.25 98 HIS A CA 1
ATOM 717 C C . HIS A 1 98 ? 3.261 1.347 7.677 1.00 91.25 98 HIS A C 1
ATOM 719 O O . HIS A 1 98 ? 2.544 1.025 6.728 1.00 91.25 98 HIS A O 1
ATOM 725 N N . ALA A 1 99 ? 4.563 1.057 7.715 1.00 94.94 99 ALA A N 1
ATOM 726 C CA . ALA A 1 99 ? 5.233 0.319 6.651 1.00 94.94 99 ALA A CA 1
ATOM 727 C C . ALA A 1 99 ? 4.654 -1.090 6.482 1.00 94.94 99 ALA A C 1
ATOM 729 O O . ALA A 1 99 ? 4.333 -1.493 5.365 1.00 94.94 99 ALA A O 1
ATOM 730 N N . CYS A 1 100 ? 4.457 -1.820 7.582 1.00 95.00 100 CYS A N 1
ATOM 731 C CA . CYS A 1 100 ? 3.843 -3.144 7.572 1.00 95.00 100 CYS A CA 1
ATOM 732 C C . CYS A 1 100 ? 2.444 -3.133 6.944 1.00 95.00 100 CYS A C 1
ATOM 734 O O . CYS A 1 100 ? 2.141 -3.957 6.080 1.00 95.00 100 CYS A O 1
ATOM 736 N N . SER A 1 101 ? 1.600 -2.190 7.363 1.00 93.56 101 SER A N 1
ATOM 737 C CA . SER A 1 101 ? 0.249 -2.009 6.830 1.00 93.56 101 SER A CA 1
ATOM 738 C C . SER A 1 101 ? 0.284 -1.689 5.337 1.00 93.56 101 SER A C 1
ATOM 740 O O . SER A 1 101 ? -0.367 -2.363 4.537 1.00 93.56 101 SER A O 1
ATOM 742 N N . TRP A 1 102 ? 1.123 -0.731 4.932 1.00 95.50 102 TRP A N 1
ATOM 743 C CA . TRP A 1 102 ? 1.274 -0.357 3.531 1.00 95.50 102 TRP A CA 1
ATOM 744 C C . TRP A 1 102 ? 1.701 -1.547 2.668 1.00 95.50 102 TRP A C 1
ATOM 746 O O . TRP A 1 102 ? 1.058 -1.822 1.656 1.00 95.50 102 TRP A O 1
ATOM 756 N N . ILE A 1 103 ? 2.726 -2.293 3.094 1.00 96.62 103 ILE A N 1
ATOM 757 C CA . ILE A 1 103 ? 3.243 -3.458 2.366 1.00 96.62 103 ILE A CA 1
ATOM 758 C C . ILE A 1 103 ? 2.140 -4.506 2.170 1.00 96.62 103 ILE A C 1
ATOM 760 O O . ILE A 1 103 ? 1.923 -4.934 1.039 1.00 96.62 103 ILE A O 1
ATOM 764 N N . ARG A 1 104 ? 1.406 -4.885 3.227 1.00 95.00 104 ARG A N 1
ATOM 765 C CA . ARG A 1 104 ? 0.331 -5.898 3.136 1.00 95.00 104 ARG A CA 1
ATOM 766 C C . ARG A 1 104 ? -0.857 -5.450 2.280 1.00 95.00 104 ARG A C 1
ATOM 768 O O . ARG A 1 104 ? -1.531 -6.280 1.669 1.00 95.00 104 ARG A O 1
ATOM 775 N N . ASN A 1 105 ? -1.123 -4.147 2.243 1.00 93.75 105 ASN A N 1
ATOM 776 C CA . ASN A 1 105 ? -2.258 -3.597 1.507 1.00 93.75 105 ASN A CA 1
ATOM 777 C C . ASN A 1 105 ? -1.949 -3.368 0.024 1.00 93.75 105 ASN A C 1
ATOM 779 O O . ASN A 1 105 ? -2.862 -3.437 -0.792 1.00 93.75 105 ASN A O 1
ATOM 783 N N . HIS A 1 106 ? -0.688 -3.119 -0.334 1.00 94.62 106 HIS A N 1
ATOM 784 C CA . HIS A 1 106 ? -0.311 -2.723 -1.696 1.00 94.62 106 HIS A CA 1
ATOM 785 C C . HIS A 1 106 ? 0.475 -3.787 -2.455 1.00 94.62 106 HIS A C 1
ATOM 787 O O . HIS A 1 106 ? 0.570 -3.704 -3.681 1.00 94.62 106 HIS A O 1
ATOM 793 N N . LEU A 1 107 ? 1.051 -4.769 -1.764 1.00 95.94 107 LEU A N 1
ATOM 794 C CA . LEU A 1 107 ? 1.861 -5.823 -2.363 1.00 95.94 107 LEU A CA 1
ATOM 795 C C . LEU A 1 107 ? 1.275 -7.193 -2.034 1.00 95.94 107 LEU A C 1
ATOM 797 O O . LEU A 1 107 ? 0.696 -7.406 -0.972 1.00 95.94 107 LEU A O 1
ATOM 801 N N . GLU A 1 108 ? 1.462 -8.133 -2.949 1.00 94.94 108 GLU A N 1
ATOM 802 C CA . GLU A 1 108 ? 1.085 -9.532 -2.764 1.00 94.94 108 GLU A CA 1
ATOM 803 C C . GLU A 1 108 ? 2.119 -10.467 -3.394 1.00 94.94 108 GLU A C 1
ATOM 805 O O . GLU A 1 108 ? 2.889 -10.066 -4.275 1.00 94.94 108 GLU A O 1
ATOM 810 N N . GLU A 1 109 ? 2.148 -11.714 -2.924 1.00 94.88 109 GLU A N 1
ATOM 811 C CA . GLU A 1 109 ? 3.058 -12.740 -3.428 1.00 94.88 109 GLU A CA 1
ATOM 812 C C . GLU A 1 109 ? 2.628 -13.204 -4.824 1.00 94.88 109 GLU A C 1
ATOM 814 O O . GLU A 1 109 ? 1.456 -13.470 -5.085 1.00 94.88 109 GLU A O 1
ATOM 819 N N . HIS A 1 110 ? 3.592 -13.273 -5.741 1.00 94.69 110 HIS A N 1
ATOM 820 C CA . HIS A 1 110 ? 3.377 -13.745 -7.102 1.00 94.69 110 HIS A CA 1
ATOM 821 C C . HIS A 1 110 ? 4.699 -14.183 -7.740 1.00 94.69 110 HIS A C 1
ATOM 823 O O . HIS A 1 110 ? 5.589 -13.369 -8.007 1.00 94.69 110 HIS A O 1
ATOM 829 N N . THR A 1 111 ? 4.837 -15.484 -7.992 1.00 91.19 111 THR A N 1
ATOM 830 C CA . THR A 1 111 ? 6.106 -16.152 -8.338 1.00 91.19 111 THR A CA 1
ATOM 831 C C . THR A 1 111 ? 6.768 -15.609 -9.606 1.00 91.19 111 THR A C 1
ATOM 833 O O . THR A 1 111 ? 7.997 -15.454 -9.658 1.00 91.19 111 THR A O 1
ATOM 836 N N . ASP A 1 112 ? 5.957 -15.241 -10.594 1.00 90.88 112 ASP A N 1
ATOM 837 C CA . ASP A 1 112 ? 6.430 -14.973 -11.958 1.00 90.88 112 ASP A CA 1
ATOM 838 C C . ASP A 1 112 ? 6.684 -13.490 -12.232 1.00 90.88 112 ASP A C 1
ATOM 840 O O . ASP A 1 112 ? 7.134 -13.106 -13.308 1.00 90.88 112 ASP A O 1
ATOM 844 N N . THR A 1 113 ? 6.450 -12.632 -11.240 1.00 94.19 113 THR A N 1
ATOM 845 C CA . THR A 1 113 ? 6.595 -11.182 -11.384 1.00 94.19 113 THR A CA 1
ATOM 846 C C . THR A 1 113 ? 7.740 -10.641 -10.552 1.00 94.19 113 THR A C 1
ATOM 848 O O . THR A 1 113 ? 8.327 -11.290 -9.676 1.00 94.19 113 THR A O 1
ATOM 851 N N . CYS A 1 114 ? 8.108 -9.408 -10.856 1.00 94.62 114 CYS A N 1
ATOM 852 C CA . CYS A 1 114 ? 9.074 -8.662 -10.082 1.00 94.62 114 CYS A CA 1
ATOM 853 C C . CYS A 1 114 ? 8.767 -7.176 -10.138 1.00 94.62 114 CYS A C 1
ATOM 855 O O . CYS A 1 114 ? 8.289 -6.669 -11.151 1.00 94.62 114 CYS A O 1
ATOM 857 N N . LEU A 1 115 ? 9.121 -6.477 -9.067 1.00 96.31 115 LEU A N 1
ATOM 858 C CA . LEU A 1 115 ? 8.967 -5.036 -8.963 1.00 96.31 115 LEU A CA 1
ATOM 859 C C . LEU A 1 115 ? 10.326 -4.374 -8.714 1.00 96.31 115 LEU A C 1
ATOM 861 O O . LEU A 1 115 ? 11.092 -4.865 -7.876 1.00 96.31 115 LEU A O 1
ATOM 865 N N . PRO A 1 116 ? 10.663 -3.271 -9.406 1.00 96.44 116 PRO A N 1
ATOM 866 C CA . PRO A 1 116 ? 11.856 -2.489 -9.100 1.00 96.44 116 PRO A CA 1
ATOM 867 C C . PRO A 1 116 ? 11.825 -1.983 -7.654 1.00 96.44 116 PRO A C 1
ATOM 869 O O . PRO A 1 116 ? 10.832 -1.414 -7.208 1.00 96.44 116 PRO A O 1
ATOM 872 N N . LYS A 1 117 ? 12.921 -2.177 -6.907 1.00 97.00 117 LYS A N 1
ATOM 873 C CA . LYS A 1 117 ? 12.991 -1.797 -5.483 1.00 97.00 117 LYS A CA 1
ATOM 874 C C . LYS A 1 117 ? 12.759 -0.302 -5.275 1.00 97.00 117 LYS A C 1
ATOM 876 O O . LYS A 1 117 ? 12.132 0.077 -4.292 1.00 97.00 117 LYS A O 1
ATOM 881 N N . GLN A 1 118 ? 13.279 0.510 -6.196 1.00 96.56 118 GLN A N 1
ATOM 882 C CA . GLN A 1 118 ? 13.134 1.960 -6.173 1.00 96.56 118 GLN A CA 1
ATOM 883 C C . GLN A 1 118 ? 11.663 2.357 -6.319 1.00 96.56 118 GLN A C 1
ATOM 885 O O . GLN A 1 118 ? 11.141 3.012 -5.432 1.00 96.56 118 GLN A O 1
ATOM 890 N N . ASP A 1 119 ? 10.968 1.862 -7.347 1.00 96.56 119 ASP A N 1
ATOM 891 C CA . ASP A 1 119 ? 9.553 2.174 -7.585 1.00 96.56 119 ASP A CA 1
ATOM 892 C C . ASP A 1 119 ? 8.659 1.800 -6.390 1.00 96.56 119 ASP A C 1
ATOM 894 O O . ASP A 1 119 ? 7.746 2.546 -6.038 1.00 96.56 119 ASP A O 1
ATOM 898 N N . VAL A 1 120 ? 8.933 0.658 -5.744 1.00 97.44 120 VAL A N 1
ATOM 899 C CA . VAL A 1 120 ? 8.211 0.226 -4.534 1.00 97.44 120 VAL A CA 1
ATOM 900 C C . VAL A 1 120 ? 8.457 1.192 -3.375 1.00 97.44 120 VAL A C 1
ATOM 902 O O . VAL A 1 120 ? 7.511 1.607 -2.710 1.00 97.44 120 VAL A O 1
ATOM 905 N N . TYR A 1 121 ? 9.714 1.567 -3.133 1.00 97.88 121 TYR A N 1
ATOM 906 C CA . TYR A 1 121 ? 10.057 2.484 -2.049 1.00 97.88 121 TYR A CA 1
ATOM 907 C C . TYR A 1 121 ? 9.555 3.911 -2.310 1.00 97.88 121 TYR A C 1
ATOM 909 O O . TYR A 1 121 ? 9.069 4.561 -1.393 1.00 97.88 121 TYR A O 1
ATOM 917 N N . ASP A 1 122 ? 9.588 4.381 -3.556 1.00 97.62 122 ASP A N 1
ATOM 918 C CA . ASP A 1 122 ? 9.050 5.688 -3.939 1.00 97.62 122 ASP A CA 1
ATOM 919 C C . ASP A 1 122 ? 7.529 5.736 -3.751 1.00 97.62 122 ASP A C 1
ATOM 921 O O . ASP A 1 122 ? 6.983 6.754 -3.329 1.00 97.62 122 ASP A O 1
ATOM 925 N N . ALA A 1 123 ? 6.820 4.638 -4.034 1.00 97.00 123 ALA A N 1
ATOM 926 C CA . ALA A 1 123 ? 5.391 4.531 -3.749 1.00 97.00 123 ALA A CA 1
ATOM 927 C C . ALA A 1 123 ? 5.101 4.586 -2.239 1.00 97.00 123 ALA A C 1
ATOM 929 O O . ALA A 1 123 ? 4.202 5.317 -1.825 1.00 97.00 123 ALA A O 1
ATOM 930 N N . TYR A 1 124 ? 5.898 3.891 -1.423 1.00 97.25 124 TYR A N 1
ATOM 931 C CA . TYR A 1 124 ? 5.820 3.985 0.037 1.00 97.25 124 TYR A CA 1
ATOM 932 C C . TYR A 1 124 ? 6.110 5.405 0.540 1.00 97.25 124 TYR A C 1
ATOM 934 O O . TYR A 1 124 ? 5.376 5.932 1.370 1.00 97.25 124 TYR A O 1
ATOM 942 N N . LYS A 1 125 ? 7.132 6.068 -0.007 1.00 96.38 125 LYS A N 1
ATOM 943 C CA . LYS A 1 125 ? 7.486 7.436 0.375 1.00 96.38 125 LYS A CA 1
ATOM 944 C C . LYS A 1 125 ? 6.338 8.414 0.112 1.00 96.38 125 LYS A C 1
ATOM 946 O O . LYS A 1 125 ? 5.984 9.168 1.008 1.00 96.38 125 LYS A O 1
ATOM 951 N N . ARG A 1 126 ? 5.703 8.342 -1.065 1.00 96.50 126 ARG A N 1
ATOM 952 C CA . ARG A 1 126 ? 4.515 9.161 -1.377 1.00 96.50 126 ARG A CA 1
ATOM 953 C C . ARG A 1 126 ? 3.363 8.904 -0.405 1.00 96.50 126 ARG A C 1
ATOM 955 O O . ARG A 1 126 ? 2.655 9.833 -0.037 1.00 96.50 126 ARG A O 1
ATOM 962 N N . TYR A 1 127 ? 3.170 7.653 0.014 1.00 94.62 127 TYR A N 1
ATOM 963 C CA . TYR A 1 127 ? 2.173 7.315 1.029 1.00 94.62 127 TYR A CA 1
ATOM 964 C C . TYR A 1 127 ? 2.482 7.979 2.379 1.00 94.62 127 TYR A C 1
ATOM 966 O O . TYR A 1 127 ? 1.575 8.534 2.996 1.00 94.62 127 TYR A O 1
ATOM 974 N N . CYS A 1 128 ? 3.748 7.984 2.803 1.00 94.25 128 CYS A N 1
ATOM 975 C CA . CYS A 1 128 ? 4.172 8.688 4.011 1.00 94.25 128 CYS A CA 1
ATOM 976 C C . CYS A 1 128 ? 3.954 10.203 3.911 1.00 94.25 128 CYS A C 1
ATOM 978 O O . CYS A 1 128 ? 3.384 10.794 4.827 1.00 94.25 128 CYS A O 1
ATOM 980 N N . ASP A 1 129 ? 4.331 10.805 2.779 1.00 93.62 129 ASP A N 1
ATOM 981 C CA . ASP A 1 129 ? 4.164 12.240 2.530 1.00 93.62 129 ASP A CA 1
ATOM 982 C C . ASP A 1 129 ? 2.678 12.652 2.628 1.00 93.62 129 ASP A C 1
ATOM 984 O O . ASP A 1 129 ? 2.353 13.650 3.268 1.00 93.62 129 ASP A O 1
ATOM 988 N N . ASN A 1 130 ? 1.760 11.840 2.084 1.00 92.19 130 ASN A N 1
ATOM 989 C CA . ASN A 1 130 ? 0.312 12.090 2.142 1.00 92.19 130 ASN A CA 1
ATOM 990 C C . ASN A 1 130 ? -0.285 11.978 3.556 1.00 92.19 130 ASN A C 1
ATOM 992 O O . ASN A 1 130 ? -1.286 12.624 3.852 1.00 92.19 130 ASN A O 1
ATOM 996 N N . LEU A 1 131 ? 0.301 11.146 4.419 1.00 87.94 131 LEU A N 1
ATOM 997 C CA . LEU A 1 131 ? -0.106 10.989 5.820 1.00 87.94 131 LEU A CA 1
ATOM 998 C C . LEU A 1 131 ? 0.595 11.977 6.760 1.00 87.94 131 LEU A C 1
ATOM 1000 O O . LEU A 1 131 ? 0.291 12.001 7.951 1.00 87.94 131 LEU A O 1
ATOM 1004 N N . GLY A 1 132 ? 1.553 12.759 6.252 1.00 87.38 132 GLY A N 1
ATOM 1005 C CA . GLY A 1 132 ? 2.395 13.634 7.065 1.00 87.38 132 GLY A CA 1
ATOM 1006 C C . GLY A 1 132 ? 3.347 12.877 7.997 1.00 87.38 132 GLY A C 1
ATOM 1007 O O . GLY A 1 132 ? 3.814 13.449 8.982 1.00 87.38 132 GLY A O 1
ATOM 1008 N N . CYS A 1 133 ? 3.637 11.600 7.721 1.00 86.81 133 CYS A N 1
ATOM 1009 C CA . CYS A 1 133 ? 4.548 10.793 8.530 1.00 86.81 133 CYS A CA 1
ATOM 1010 C C . CYS A 1 133 ? 5.930 10.677 7.879 1.00 86.81 133 CYS A C 1
ATOM 1012 O O . CYS A 1 133 ? 6.098 10.832 6.668 1.00 86.81 133 CYS A O 1
ATOM 1014 N N . ARG A 1 134 ? 6.958 10.418 8.692 1.00 90.75 134 ARG A N 1
ATOM 1015 C CA . ARG A 1 134 ? 8.320 10.262 8.178 1.00 90.75 134 ARG A CA 1
ATOM 1016 C C . ARG A 1 134 ? 8.491 8.862 7.576 1.00 90.75 134 ARG A C 1
ATOM 1018 O O . ARG A 1 134 ? 8.138 7.869 8.212 1.00 90.75 134 ARG A O 1
ATOM 1025 N N . PRO A 1 135 ? 9.042 8.746 6.356 1.00 92.75 135 PRO A N 1
ATOM 1026 C CA . PRO A 1 135 ? 9.332 7.446 5.776 1.00 92.75 135 PRO A CA 1
ATOM 1027 C C . PRO A 1 135 ? 10.509 6.785 6.502 1.00 92.75 135 PRO A C 1
ATOM 1029 O O . PRO A 1 135 ? 11.518 7.421 6.810 1.00 92.75 135 PRO A O 1
ATOM 1032 N N . LEU A 1 136 ? 10.410 5.470 6.697 1.00 94.31 136 LEU A N 1
ATOM 1033 C CA . LEU A 1 136 ? 11.523 4.645 7.163 1.00 94.31 136 LEU A CA 1
ATOM 1034 C C . LEU A 1 136 ? 12.671 4.676 6.159 1.00 94.31 136 LEU A C 1
ATOM 1036 O O . LEU A 1 136 ? 12.440 4.777 4.959 1.00 94.31 136 LEU A O 1
ATOM 1040 N N . SER A 1 137 ? 13.901 4.463 6.633 1.00 94.69 137 SER A N 1
ATOM 1041 C CA . SER A 1 137 ? 15.056 4.295 5.746 1.00 94.69 137 SER A CA 1
ATOM 1042 C C . SER A 1 137 ? 14.858 3.131 4.765 1.00 94.69 137 SER A C 1
ATOM 1044 O O . SER A 1 137 ? 14.227 2.118 5.086 1.00 94.69 137 SER A O 1
ATOM 1046 N N . THR A 1 138 ? 15.473 3.218 3.581 1.00 94.94 138 THR A N 1
ATOM 1047 C CA . THR A 1 138 ? 15.409 2.155 2.560 1.00 94.94 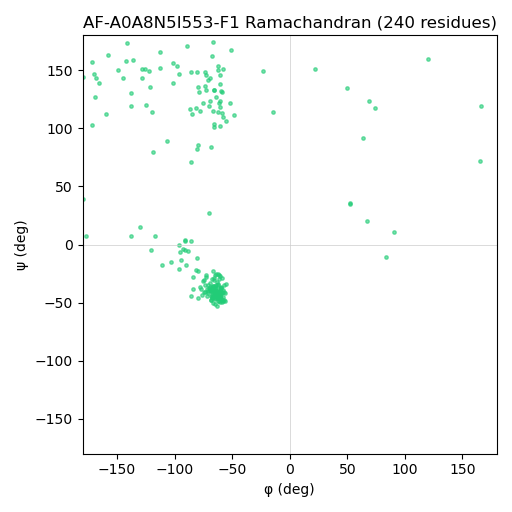138 THR A CA 1
ATOM 1048 C C . THR A 1 138 ? 15.861 0.794 3.103 1.00 94.94 138 THR A C 1
ATOM 1050 O O . THR A 1 138 ? 15.318 -0.244 2.721 1.00 94.94 138 THR A O 1
ATOM 1053 N N . ALA A 1 139 ? 16.831 0.782 4.023 1.00 94.12 139 ALA A N 1
ATOM 1054 C CA . ALA A 1 139 ? 17.315 -0.435 4.666 1.00 94.12 139 ALA A CA 1
ATOM 1055 C C . ALA A 1 139 ? 16.262 -1.054 5.600 1.00 94.12 139 ALA A C 1
ATOM 1057 O O . ALA A 1 139 ? 15.991 -2.253 5.496 1.00 94.12 139 ALA A O 1
ATOM 1058 N N . ASN A 1 140 ? 15.637 -0.240 6.458 1.00 94.56 140 ASN A N 1
ATOM 1059 C CA . ASN A 1 140 ? 14.599 -0.690 7.387 1.00 94.56 140 ASN A CA 1
ATOM 1060 C C . ASN A 1 140 ? 13.358 -1.166 6.632 1.00 94.56 140 ASN A C 1
ATOM 1062 O O . ASN A 1 140 ? 12.873 -2.265 6.883 1.00 94.56 140 ASN A O 1
ATOM 1066 N N . PHE A 1 141 ? 12.911 -0.408 5.631 1.00 96.62 141 PHE A N 1
ATOM 1067 C CA . PHE A 1 141 ? 11.809 -0.814 4.763 1.00 96.62 141 PHE A CA 1
ATOM 1068 C C . PHE A 1 141 ? 12.092 -2.155 4.063 1.00 96.62 141 PHE A C 1
ATOM 1070 O O . PHE A 1 141 ? 11.262 -3.064 4.062 1.00 96.62 141 PHE A O 1
ATOM 1077 N N . GLY A 1 142 ? 13.306 -2.329 3.528 1.00 95.38 142 GLY A N 1
ATOM 1078 C CA . GLY A 1 142 ? 13.727 -3.592 2.919 1.00 95.38 142 GLY A CA 1
ATOM 1079 C C . GLY A 1 142 ? 13.824 -4.762 3.908 1.00 95.38 142 GLY A C 1
ATOM 1080 O O . GLY A 1 142 ? 13.693 -5.915 3.495 1.00 95.38 142 GLY A O 1
ATOM 1081 N N . LYS A 1 143 ? 14.060 -4.499 5.200 1.00 95.25 143 LYS A N 1
ATOM 1082 C CA . LYS A 1 143 ? 13.994 -5.514 6.264 1.00 95.25 143 LYS A CA 1
ATOM 1083 C C . LYS A 1 143 ? 12.550 -5.972 6.479 1.00 95.25 143 LYS A C 1
ATOM 1085 O O . LYS A 1 143 ? 12.307 -7.171 6.430 1.00 95.25 143 LYS A O 1
ATOM 1090 N N . ILE A 1 144 ? 11.614 -5.032 6.594 1.00 96.06 144 ILE A N 1
ATOM 1091 C CA . ILE A 1 144 ? 10.184 -5.320 6.789 1.00 96.06 144 ILE A CA 1
ATOM 1092 C C . ILE A 1 144 ? 9.603 -6.088 5.595 1.00 96.06 144 ILE A C 1
ATOM 1094 O O . ILE A 1 144 ? 8.894 -7.072 5.783 1.00 96.06 144 ILE A O 1
ATOM 1098 N N . ILE A 1 145 ? 9.953 -5.715 4.356 1.00 96.31 145 ILE A N 1
ATOM 1099 C CA . ILE A 1 145 ? 9.519 -6.468 3.165 1.00 96.31 145 ILE A CA 1
ATOM 1100 C C . ILE A 1 145 ? 9.926 -7.945 3.243 1.00 96.31 145 ILE A C 1
ATOM 1102 O O . ILE A 1 145 ? 9.136 -8.805 2.873 1.00 96.31 145 ILE A O 1
ATOM 1106 N N . ARG A 1 146 ? 11.144 -8.247 3.710 1.00 95.19 146 ARG A N 1
ATOM 1107 C CA . ARG A 1 146 ? 11.628 -9.632 3.839 1.00 95.19 146 ARG A CA 1
ATOM 1108 C C . ARG A 1 146 ? 10.975 -10.387 4.989 1.00 95.19 146 ARG A C 1
ATOM 1110 O O . ARG A 1 146 ? 10.882 -11.603 4.921 1.00 95.19 146 ARG A O 1
ATOM 1117 N N . GLU A 1 147 ? 10.547 -9.676 6.022 1.00 95.31 147 GLU A N 1
ATOM 1118 C CA . GLU A 1 147 ? 9.791 -10.251 7.132 1.00 95.31 147 GLU A CA 1
ATOM 1119 C C . GLU A 1 147 ? 8.371 -10.635 6.697 1.00 95.31 147 GLU A C 1
ATOM 1121 O O . GLU A 1 147 ? 7.897 -11.717 7.025 1.00 95.31 147 GLU A O 1
ATOM 1126 N N . ILE A 1 148 ? 7.717 -9.785 5.897 1.00 96.19 148 ILE A N 1
ATOM 1127 C CA . ILE A 1 148 ? 6.361 -10.034 5.385 1.00 96.19 148 ILE A CA 1
ATOM 1128 C C . ILE A 1 148 ? 6.364 -11.050 4.233 1.00 96.19 148 ILE A C 1
ATOM 1130 O O . ILE A 1 148 ? 5.471 -11.889 4.158 1.00 96.19 148 ILE A O 1
ATOM 1134 N N . PHE A 1 149 ? 7.364 -10.995 3.348 1.00 96.38 149 PHE A N 1
ATOM 1135 C CA . PHE A 1 149 ? 7.520 -11.899 2.205 1.00 96.38 149 PHE A CA 1
ATOM 1136 C C . PHE A 1 149 ? 8.838 -12.686 2.314 1.00 96.38 149 PHE A C 1
ATOM 1138 O O . PHE A 1 149 ? 9.818 -12.346 1.642 1.00 96.38 149 PHE A O 1
ATOM 1145 N N . PRO A 1 150 ? 8.891 -13.753 3.131 1.00 94.38 150 PRO A N 1
ATOM 1146 C CA . PRO A 1 150 ? 10.120 -14.519 3.358 1.00 94.38 150 PRO A CA 1
ATOM 1147 C C . PRO A 1 150 ? 10.648 -15.216 2.093 1.00 94.38 150 PRO A C 1
ATOM 1149 O O . PRO A 1 150 ? 11.853 -15.421 1.958 1.00 94.38 150 PRO A O 1
ATOM 1152 N N . ASN A 1 151 ? 9.773 -15.518 1.129 1.00 93.94 151 ASN A N 1
ATOM 1153 C CA . ASN A 1 151 ? 10.126 -16.198 -0.123 1.00 93.94 151 ASN A CA 1
ATOM 1154 C C . ASN A 1 151 ? 10.607 -15.249 -1.238 1.00 93.94 151 ASN A C 1
ATOM 1156 O O . ASN A 1 151 ? 10.868 -15.685 -2.366 1.00 93.94 151 ASN A O 1
ATOM 1160 N N . ILE A 1 152 ? 10.711 -13.945 -0.959 1.00 95.38 152 ILE A N 1
ATOM 1161 C CA . ILE A 1 152 ? 11.070 -12.936 -1.955 1.00 95.38 152 ILE A CA 1
ATOM 1162 C C . ILE A 1 152 ? 12.508 -13.130 -2.455 1.00 95.38 152 ILE A C 1
ATOM 1164 O O . ILE A 1 152 ? 13.458 -13.284 -1.687 1.00 95.38 152 ILE A O 1
ATOM 1168 N N . LYS A 1 153 ? 12.700 -13.085 -3.774 1.00 95.38 153 LYS A N 1
ATOM 1169 C CA . LYS A 1 153 ? 14.001 -13.327 -4.416 1.00 95.38 153 LYS A CA 1
ATOM 1170 C C . LYS A 1 153 ? 14.658 -12.015 -4.826 1.00 95.38 153 LYS A C 1
ATOM 1172 O O . LYS A 1 153 ? 14.012 -11.124 -5.375 1.00 95.38 153 LYS A O 1
ATOM 1177 N N . ALA A 1 154 ? 15.967 -11.894 -4.623 1.00 95.62 154 ALA A N 1
ATOM 1178 C CA . ALA A 1 154 ? 16.728 -10.777 -5.174 1.00 95.62 154 ALA A CA 1
ATOM 1179 C C . ALA A 1 154 ? 16.937 -10.989 -6.682 1.00 95.62 154 ALA A C 1
ATOM 1181 O O . ALA A 1 154 ? 17.511 -11.994 -7.092 1.00 95.62 154 ALA A O 1
ATOM 1182 N N . ARG A 1 155 ? 16.486 -10.041 -7.511 1.00 95.06 155 ARG A N 1
ATOM 1183 C CA . ARG A 1 155 ? 16.731 -10.046 -8.963 1.00 95.06 155 ARG A CA 1
ATOM 1184 C C . ARG A 1 155 ? 17.365 -8.729 -9.404 1.00 95.06 155 ARG A C 1
ATOM 1186 O O . ARG A 1 155 ? 17.132 -7.691 -8.788 1.00 95.06 155 ARG A O 1
ATOM 1193 N N . ARG A 1 156 ? 18.161 -8.763 -10.473 1.00 95.94 156 ARG A N 1
ATOM 1194 C CA . ARG A 1 156 ? 18.682 -7.569 -11.151 1.00 95.94 156 ARG A CA 1
ATOM 1195 C C . ARG A 1 156 ? 18.303 -7.661 -12.623 1.00 95.94 156 ARG A C 1
ATOM 1197 O O . ARG A 1 156 ? 18.658 -8.638 -13.270 1.00 95.94 156 ARG A O 1
ATOM 1204 N N . LEU A 1 157 ? 17.543 -6.687 -13.114 1.00 93.25 157 LEU A N 1
ATOM 1205 C CA . LEU A 1 157 ? 16.902 -6.739 -14.432 1.00 93.25 157 LEU A CA 1
ATOM 1206 C C . LEU A 1 157 ? 17.211 -5.488 -15.244 1.00 93.25 157 LEU A C 1
ATOM 1208 O O . LEU A 1 157 ? 17.267 -4.396 -14.687 1.00 93.25 157 LEU A O 1
ATOM 1212 N N . GLY A 1 158 ? 17.381 -5.656 -16.555 1.00 93.12 158 GLY A N 1
ATOM 1213 C CA . GLY A 1 158 ? 17.683 -4.590 -17.514 1.00 93.12 158 GLY A CA 1
ATOM 1214 C C . GLY A 1 158 ? 19.008 -4.810 -18.246 1.00 93.12 158 GLY A C 1
ATOM 1215 O O . GLY A 1 158 ? 19.875 -5.548 -17.773 1.00 93.12 158 GLY A O 1
ATOM 1216 N N . GLY A 1 159 ? 19.163 -4.158 -19.401 1.00 92.88 159 GLY A N 1
ATOM 1217 C CA . GLY A 1 159 ? 20.361 -4.250 -20.240 1.00 92.88 159 GLY A CA 1
ATOM 1218 C C . GLY A 1 159 ? 21.615 -3.644 -19.601 1.00 92.88 159 GLY A C 1
ATOM 1219 O O . GLY A 1 159 ? 21.566 -3.030 -18.531 1.00 92.88 159 GLY A O 1
ATOM 1220 N N . ARG A 1 160 ? 22.762 -3.806 -20.270 1.00 91.62 160 ARG A N 1
ATOM 1221 C CA . ARG A 1 160 ? 24.061 -3.285 -19.814 1.00 91.62 160 ARG A CA 1
ATOM 1222 C C . ARG A 1 160 ? 23.957 -1.785 -19.497 1.00 91.62 160 ARG A C 1
ATOM 1224 O O . ARG A 1 160 ? 23.579 -0.994 -20.349 1.00 91.62 160 ARG A O 1
ATOM 1231 N N . GLY A 1 161 ? 24.282 -1.409 -18.259 1.00 92.25 161 GLY A N 1
ATOM 1232 C CA . GLY A 1 161 ? 24.244 -0.018 -17.783 1.00 92.25 161 GLY A CA 1
ATOM 1233 C C . GLY A 1 161 ? 22.875 0.492 -17.313 1.00 92.25 161 GLY A C 1
ATOM 1234 O O . GLY A 1 161 ? 22.826 1.532 -16.671 1.00 92.25 161 GLY A O 1
ATOM 1235 N N . GLN A 1 162 ? 21.785 -0.243 -17.553 1.00 91.25 162 GLN A N 1
ATOM 1236 C CA . GLN A 1 162 ? 20.420 0.134 -17.145 1.00 91.25 162 GLN A CA 1
ATOM 1237 C C . GLN A 1 162 ? 19.803 -0.854 -16.143 1.00 91.25 162 GLN A C 1
ATOM 1239 O O . GLN A 1 162 ? 18.616 -0.781 -15.826 1.00 91.25 162 GLN A O 1
ATOM 1244 N N . SER A 1 163 ? 20.590 -1.814 -15.648 1.00 94.44 163 SER A N 1
ATOM 1245 C CA . SER A 1 163 ? 20.079 -2.868 -14.778 1.00 94.44 163 SER A CA 1
ATOM 1246 C C . SER A 1 163 ? 19.691 -2.338 -13.392 1.00 94.44 163 SER A C 1
ATOM 1248 O O . SER A 1 163 ? 20.554 -1.894 -12.629 1.00 94.44 163 SER A O 1
ATOM 1250 N N . LYS A 1 164 ? 18.415 -2.477 -13.027 1.00 95.50 164 LYS A N 1
ATOM 1251 C CA . LYS A 1 164 ? 17.845 -2.096 -11.728 1.00 95.50 164 LYS A CA 1
ATOM 1252 C C . LYS A 1 164 ? 17.726 -3.299 -10.795 1.00 95.50 164 LYS A C 1
ATOM 1254 O O . LYS A 1 164 ? 17.587 -4.441 -11.233 1.00 95.50 164 LYS A O 1
ATOM 1259 N N . TYR A 1 165 ? 17.761 -3.039 -9.490 1.00 96.88 165 TYR A N 1
ATOM 1260 C CA . TYR A 1 165 ? 17.468 -4.051 -8.477 1.00 96.88 165 TYR A CA 1
ATOM 1261 C C . TYR A 1 165 ? 15.962 -4.227 -8.322 1.00 96.88 165 TYR A C 1
ATOM 1263 O O . TYR A 1 165 ? 15.225 -3.248 -8.200 1.00 96.88 165 TYR A O 1
ATOM 1271 N N . CYS A 1 166 ? 15.521 -5.477 -8.253 1.00 96.69 166 CYS A N 1
ATOM 1272 C CA . CYS A 1 166 ? 14.121 -5.851 -8.164 1.00 96.69 166 CYS A CA 1
ATOM 1273 C C . CYS A 1 166 ? 13.876 -6.809 -6.996 1.00 96.69 166 CYS A C 1
ATOM 1275 O O . CYS A 1 166 ? 14.737 -7.608 -6.611 1.00 96.69 166 CYS A O 1
ATOM 1277 N N . TYR A 1 167 ? 12.666 -6.728 -6.461 1.00 97.69 167 TYR A N 1
ATOM 1278 C CA . TYR A 1 167 ? 12.053 -7.763 -5.650 1.00 97.69 167 TYR A CA 1
ATOM 1279 C C . TYR A 1 167 ? 11.346 -8.750 -6.582 1.00 97.69 167 TYR A C 1
ATOM 1281 O O . TYR A 1 167 ? 10.444 -8.358 -7.316 1.00 97.69 167 TYR A O 1
ATOM 1289 N N . GLY A 1 168 ? 11.786 -10.004 -6.617 1.00 96.62 168 GLY A N 1
ATOM 1290 C CA . GLY A 1 168 ? 11.142 -11.084 -7.364 1.00 96.62 168 GLY A CA 1
ATOM 1291 C C . GLY A 1 168 ? 10.213 -11.901 -6.475 1.00 96.62 168 GLY A C 1
ATOM 1292 O O . GLY A 1 168 ? 10.524 -12.097 -5.304 1.00 96.62 168 GLY A O 1
ATOM 1293 N N . GLY A 1 169 ? 9.114 -12.406 -7.031 1.00 95.44 169 GLY A N 1
ATOM 1294 C CA . GLY A 1 169 ? 8.128 -13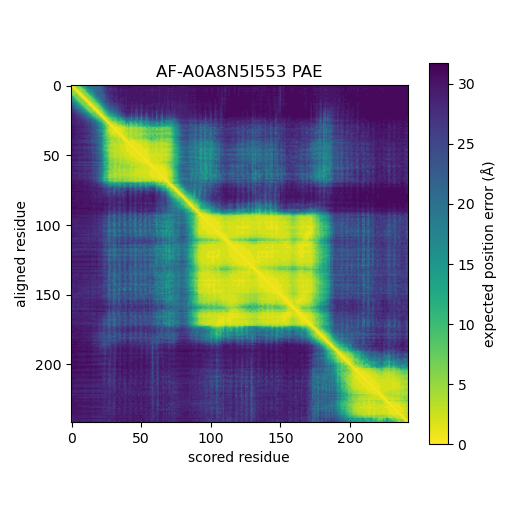.168 -6.261 1.00 95.44 169 GLY A CA 1
ATOM 1295 C C . GLY A 1 169 ? 7.016 -12.307 -5.657 1.00 95.44 169 GLY A C 1
ATOM 1296 O O . GLY A 1 169 ? 6.264 -12.803 -4.831 1.00 95.44 169 GLY A O 1
ATOM 1297 N N . ILE A 1 170 ? 6.909 -11.032 -6.048 1.00 96.38 170 ILE A N 1
ATOM 1298 C CA . ILE A 1 170 ? 5.828 -10.136 -5.618 1.00 96.38 170 ILE A CA 1
ATOM 1299 C C . ILE A 1 170 ? 5.275 -9.321 -6.793 1.00 96.38 170 ILE A C 1
ATOM 1301 O O . ILE A 1 170 ? 5.961 -9.122 -7.806 1.00 96.38 170 ILE A O 1
ATOM 1305 N N . ARG A 1 171 ? 4.049 -8.816 -6.642 1.00 95.31 171 ARG A N 1
ATOM 1306 C CA . ARG A 1 171 ? 3.411 -7.828 -7.529 1.00 95.31 171 ARG A CA 1
ATOM 1307 C C . ARG A 1 171 ? 2.593 -6.811 -6.731 1.00 95.31 171 ARG A C 1
ATOM 1309 O O . ARG A 1 171 ? 2.456 -6.936 -5.517 1.00 95.31 171 ARG A O 1
ATOM 1316 N N . ARG A 1 172 ? 2.081 -5.781 -7.416 1.00 95.25 172 ARG A N 1
ATOM 1317 C CA . ARG A 1 172 ? 1.137 -4.827 -6.817 1.00 95.25 172 ARG A CA 1
ATOM 1318 C C . ARG A 1 172 ? -0.220 -5.509 -6.666 1.00 95.25 172 ARG A C 1
ATOM 1320 O O . ARG A 1 172 ? -0.657 -6.181 -7.597 1.00 95.25 172 ARG A O 1
ATOM 1327 N N . LYS A 1 173 ? -0.868 -5.312 -5.523 1.00 92.50 173 LYS A N 1
ATOM 1328 C CA . LYS A 1 173 ? -2.198 -5.843 -5.236 1.00 92.50 173 LYS A CA 1
ATOM 1329 C C . LYS A 1 173 ? -3.229 -5.127 -6.110 1.00 92.50 173 LYS A C 1
ATOM 1331 O O . LYS A 1 173 ? -3.295 -3.901 -6.104 1.00 92.50 173 LYS A O 1
ATOM 1336 N N . THR A 1 174 ? -3.998 -5.885 -6.886 1.00 76.81 174 THR A N 1
ATOM 1337 C CA . THR A 1 174 ? -5.032 -5.359 -7.800 1.00 76.81 174 THR A CA 1
ATOM 1338 C C . THR A 1 174 ? -6.446 -5.524 -7.250 1.00 76.81 174 THR A C 1
ATOM 1340 O O . THR A 1 174 ? -7.364 -4.866 -7.725 1.00 76.81 174 THR A O 1
ATOM 1343 N N . VAL A 1 175 ? -6.619 -6.360 -6.221 1.00 65.44 175 VAL A N 1
ATOM 1344 C CA . VAL A 1 175 ? -7.908 -6.626 -5.577 1.00 65.44 175 VAL A CA 1
ATOM 1345 C C . VAL A 1 175 ? -7.821 -6.236 -4.106 1.00 65.44 175 VAL A C 1
ATOM 1347 O O . VAL A 1 175 ? -7.085 -6.841 -3.325 1.00 65.44 175 VAL A O 1
ATOM 1350 N N . VAL A 1 176 ? -8.581 -5.218 -3.713 1.00 59.75 176 VAL A N 1
ATOM 1351 C CA . VAL A 1 176 ? -8.770 -4.879 -2.301 1.00 59.75 176 VAL A CA 1
ATOM 1352 C C . VAL A 1 176 ? -9.902 -5.758 -1.780 1.00 59.75 176 VAL A C 1
ATOM 1354 O O . VAL A 1 176 ? -11.043 -5.624 -2.211 1.00 59.75 176 VAL A O 1
ATOM 1357 N N . SER A 1 177 ? -9.591 -6.689 -0.877 1.00 58.03 177 SER A N 1
ATOM 1358 C CA . SER A 1 177 ? -10.620 -7.433 -0.151 1.00 58.03 177 SER A CA 1
ATOM 1359 C C . SER A 1 177 ? -11.433 -6.439 0.673 1.00 58.03 177 SER A C 1
ATOM 1361 O O . SER A 1 177 ? -10.886 -5.810 1.583 1.00 58.03 177 SER A O 1
ATOM 1363 N N . LEU A 1 178 ? -12.710 -6.276 0.337 1.00 58.97 178 LEU A N 1
ATOM 1364 C CA . LEU A 1 178 ? -13.612 -5.418 1.092 1.00 58.97 178 LEU A CA 1
ATOM 1365 C C . LEU A 1 178 ? -13.771 -5.997 2.504 1.00 58.97 178 LEU A C 1
ATOM 1367 O O . LEU A 1 178 ? -14.068 -7.190 2.630 1.00 58.97 178 LEU A O 1
ATOM 1371 N N . PRO A 1 179 ? -13.551 -5.205 3.568 1.00 65.62 179 PRO A N 1
ATOM 1372 C CA . PRO A 1 179 ? -13.882 -5.660 4.906 1.00 65.62 179 PRO A CA 1
ATOM 1373 C C . PRO A 1 179 ? -15.392 -5.941 4.969 1.00 65.62 179 PRO A C 1
ATOM 1375 O O . PRO A 1 179 ? -16.174 -5.159 4.419 1.00 65.62 179 PRO A O 1
ATOM 1378 N N . PRO A 1 180 ? -15.822 -7.043 5.608 1.00 63.12 180 PRO A N 1
ATOM 1379 C CA . PRO A 1 180 ? -17.240 -7.295 5.801 1.00 63.12 180 PRO A CA 1
ATOM 1380 C C . PRO A 1 180 ? -17.835 -6.153 6.628 1.00 63.12 180 PRO A C 1
ATOM 1382 O O . PRO A 1 180 ? -17.340 -5.834 7.711 1.00 63.12 180 PRO A O 1
ATOM 1385 N N . LEU A 1 181 ? -18.865 -5.507 6.083 1.00 61.12 181 LEU A N 1
ATOM 1386 C CA . LEU A 1 181 ? -19.567 -4.432 6.771 1.00 61.12 181 LEU A CA 1
ATOM 1387 C C . LEU A 1 181 ? -20.353 -5.005 7.961 1.00 61.12 181 LEU A C 1
ATOM 1389 O O . LEU A 1 181 ? -20.904 -6.104 7.848 1.00 61.12 181 LEU A O 1
ATOM 1393 N N . PRO A 1 182 ? -20.434 -4.281 9.090 1.00 70.00 182 PRO A N 1
ATOM 1394 C CA . PRO A 1 182 ? -21.334 -4.653 10.172 1.00 70.00 182 PRO A CA 1
ATOM 1395 C C . PRO A 1 182 ? -22.778 -4.665 9.656 1.00 70.00 182 PRO A C 1
ATOM 1397 O O . PRO A 1 182 ? -23.213 -3.727 8.987 1.00 70.00 182 PRO A O 1
ATOM 1400 N N . SER A 1 183 ? -23.522 -5.730 9.958 1.00 56.91 183 SER A N 1
ATOM 1401 C CA . SER A 1 183 ? -24.919 -5.872 9.547 1.00 56.91 183 SER A CA 1
ATOM 1402 C C . SER A 1 183 ? -25.786 -4.816 10.237 1.00 56.91 183 SER A C 1
ATOM 1404 O O . SER A 1 183 ? -26.112 -4.947 11.416 1.00 56.91 183 SER A O 1
ATOM 1406 N N . LEU A 1 184 ? -26.169 -3.770 9.506 1.00 54.91 184 LEU A N 1
ATOM 1407 C CA . LEU A 1 184 ? -27.161 -2.786 9.940 1.00 54.91 184 LEU A CA 1
ATOM 1408 C C . LEU A 1 184 ? -28.564 -3.296 9.592 1.00 54.91 184 LEU A C 1
ATOM 1410 O O . LEU A 1 184 ? -29.207 -2.794 8.676 1.00 54.91 184 LEU A O 1
ATOM 1414 N N . ASP A 1 185 ? -29.031 -4.322 10.302 1.00 57.00 185 ASP A N 1
ATOM 1415 C CA . ASP A 1 185 ? -30.425 -4.762 10.195 1.00 57.00 185 ASP A CA 1
ATOM 1416 C C . ASP A 1 185 ? -31.302 -3.832 11.050 1.00 57.00 185 ASP A C 1
ATOM 1418 O O . ASP A 1 185 ? -31.577 -4.081 12.227 1.00 57.00 185 ASP A O 1
ATOM 1422 N N . LEU A 1 186 ? -31.661 -2.677 10.485 1.00 52.16 186 LEU A N 1
ATOM 1423 C CA . LEU A 1 186 ? -32.650 -1.777 11.070 1.00 52.16 186 LEU A CA 1
ATOM 1424 C C . LEU A 1 186 ? -34.039 -2.346 10.770 1.00 52.16 186 LEU A C 1
ATOM 1426 O O . LEU A 1 186 ? -34.466 -2.397 9.619 1.00 52.16 186 LEU A O 1
ATOM 1430 N N . LYS A 1 187 ? -34.768 -2.751 11.812 1.00 51.75 187 LYS A N 1
ATOM 1431 C CA . LYS A 1 187 ? -36.169 -3.175 11.704 1.00 51.75 187 LYS A CA 1
ATOM 1432 C C . LYS A 1 187 ? -37.061 -1.974 11.355 1.00 51.75 187 LYS A C 1
ATOM 1434 O O . LYS A 1 187 ? -37.633 -1.354 12.246 1.00 51.75 187 LYS A O 1
ATOM 1439 N N . VAL A 1 188 ? -37.164 -1.633 10.072 1.00 44.03 188 VAL A N 1
ATOM 1440 C CA . VAL A 1 188 ? -38.057 -0.589 9.541 1.00 44.03 188 VAL A CA 1
ATOM 1441 C C . VAL A 1 188 ? -39.209 -1.276 8.815 1.00 44.03 188 VAL A C 1
ATOM 1443 O O . VAL A 1 188 ? -39.124 -1.565 7.627 1.00 44.03 188 VAL A O 1
ATOM 1446 N N . THR A 1 189 ? -40.283 -1.581 9.542 1.00 44.09 189 THR A N 1
ATOM 1447 C CA . THR A 1 189 ? -41.422 -2.351 9.002 1.00 44.09 189 THR A CA 1
ATOM 1448 C C . THR A 1 189 ? -42.528 -1.476 8.396 1.00 44.09 189 THR A C 1
ATOM 1450 O O . THR A 1 189 ? -43.538 -2.019 7.971 1.00 44.09 189 THR A O 1
ATOM 1453 N N . GLU A 1 190 ? -42.379 -0.146 8.313 1.00 45.47 190 GLU A N 1
ATOM 1454 C CA . GLU A 1 190 ? -43.471 0.727 7.821 1.00 45.47 190 GLU A CA 1
ATOM 1455 C C . GLU A 1 190 ? -43.052 1.863 6.866 1.00 45.47 190 GLU A C 1
ATOM 1457 O O . GLU A 1 190 ? -43.891 2.658 6.467 1.00 45.47 190 GLU A O 1
ATOM 1462 N N . THR A 1 191 ? -41.793 1.937 6.415 1.00 50.25 191 THR A N 1
ATOM 1463 C CA . THR A 1 191 ? -41.326 3.046 5.537 1.00 50.25 191 THR A CA 1
ATOM 1464 C C . THR A 1 191 ? -40.590 2.570 4.280 1.00 50.25 191 THR A C 1
ATOM 1466 O O . THR A 1 191 ? -39.903 3.337 3.613 1.00 50.25 191 THR A O 1
ATOM 1469 N N . GLN A 1 192 ? -40.697 1.284 3.938 1.00 49.06 192 GLN A N 1
ATOM 1470 C CA . GLN A 1 192 ? -39.871 0.675 2.891 1.00 49.06 192 GLN A CA 1
ATOM 1471 C C . GLN A 1 192 ? -40.363 0.964 1.464 1.00 49.06 192 GLN A C 1
ATOM 1473 O O . GLN A 1 192 ? -39.560 0.931 0.540 1.00 49.06 192 GLN A O 1
ATOM 1478 N N . ALA A 1 193 ? -41.645 1.289 1.274 1.00 54.25 193 ALA A N 1
ATOM 1479 C CA . ALA A 1 193 ? -42.195 1.591 -0.050 1.00 54.25 193 ALA A CA 1
ATOM 1480 C C . ALA A 1 193 ? -41.861 3.023 -0.512 1.00 54.25 193 ALA A C 1
ATOM 1482 O O . ALA A 1 193 ? -41.370 3.209 -1.622 1.00 54.25 193 ALA A O 1
ATOM 1483 N N . GLU A 1 194 ? -42.037 4.022 0.357 1.00 51.25 194 GLU A N 1
ATOM 1484 C CA . GLU A 1 194 ? -41.774 5.431 0.018 1.00 51.25 194 GLU A CA 1
ATOM 1485 C C . GLU A 1 194 ? -40.270 5.743 -0.066 1.00 51.25 194 GLU A C 1
ATOM 1487 O O . GLU A 1 194 ? -39.831 6.494 -0.936 1.00 51.25 194 GLU A O 1
ATOM 1492 N N . LEU A 1 195 ? -39.447 5.110 0.781 1.00 52.62 195 LEU A N 1
ATOM 1493 C CA . LEU A 1 195 ? -37.989 5.273 0.749 1.00 52.62 195 LEU A CA 1
ATOM 1494 C C . LEU A 1 195 ? -37.366 4.514 -0.436 1.00 52.62 195 LEU A C 1
ATOM 1496 O O . LEU A 1 195 ? -36.372 4.970 -0.991 1.00 52.62 195 LEU A O 1
ATOM 1500 N N . ALA A 1 196 ? -37.958 3.397 -0.879 1.00 56.91 196 ALA A N 1
ATOM 1501 C CA . ALA A 1 196 ? -37.497 2.693 -2.075 1.00 56.91 196 ALA A CA 1
ATOM 1502 C C . ALA A 1 196 ? -37.760 3.492 -3.358 1.00 56.91 196 ALA A C 1
ATOM 1504 O O . ALA A 1 196 ? -36.875 3.526 -4.210 1.00 56.91 196 ALA A O 1
ATOM 1505 N N . GLU A 1 197 ? -38.909 4.162 -3.495 1.00 54.28 19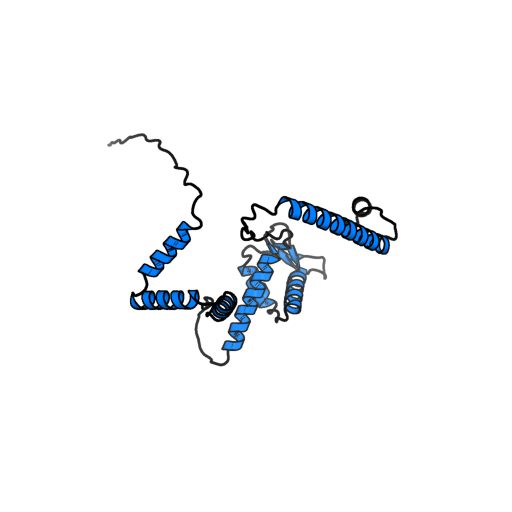7 GLU A N 1
ATOM 1506 C CA . GLU A 1 197 ? -39.157 5.049 -4.642 1.00 54.28 197 GLU A CA 1
ATOM 1507 C C . GLU A 1 197 ? -38.229 6.265 -4.637 1.00 54.28 197 GLU A C 1
ATOM 1509 O O . GLU A 1 197 ? -37.623 6.568 -5.664 1.00 54.28 197 GLU A O 1
ATOM 1514 N N . LEU A 1 198 ? -38.037 6.908 -3.479 1.00 54.09 198 LEU A N 1
ATOM 1515 C CA . LEU A 1 198 ? -37.138 8.056 -3.358 1.00 54.09 198 LEU A CA 1
ATOM 1516 C C . LEU A 1 198 ? -35.666 7.665 -3.574 1.00 54.09 198 LEU A C 1
ATOM 1518 O O . LEU A 1 198 ? -34.903 8.424 -4.161 1.00 54.09 198 LEU A O 1
ATOM 1522 N N . ALA A 1 199 ? -35.255 6.471 -3.138 1.00 53.75 199 ALA A N 1
ATOM 1523 C CA . ALA A 1 199 ? -33.909 5.952 -3.373 1.00 53.75 199 ALA A CA 1
ATOM 1524 C C . ALA A 1 199 ? -33.676 5.563 -4.842 1.00 53.75 199 ALA A C 1
ATOM 1526 O O . ALA A 1 199 ? -32.570 5.763 -5.346 1.00 53.75 199 ALA A O 1
ATOM 1527 N N . HIS A 1 200 ? -34.690 5.044 -5.547 1.00 58.31 200 HIS A N 1
ATOM 1528 C CA . HIS A 1 200 ? -34.583 4.734 -6.977 1.00 58.31 200 HIS A CA 1
ATOM 1529 C C . HIS A 1 200 ? -34.585 5.997 -7.842 1.00 58.31 200 HIS A C 1
ATOM 1531 O O . HIS A 1 200 ? -33.786 6.072 -8.772 1.00 58.31 200 HIS A O 1
ATOM 1537 N N . SER A 1 201 ? -35.415 6.998 -7.529 1.00 57.31 201 SER A N 1
ATOM 1538 C CA . SER A 1 201 ? -35.422 8.275 -8.255 1.00 57.31 201 SER A CA 1
ATOM 1539 C C . SER A 1 201 ? -34.137 9.067 -8.012 1.00 57.31 201 SER A C 1
ATOM 1541 O O . SER A 1 201 ? -33.489 9.490 -8.968 1.00 57.31 201 SER A O 1
ATOM 1543 N N . TYR A 1 202 ? -33.692 9.154 -6.755 1.00 58.62 202 TYR A N 1
ATOM 1544 C CA . TYR A 1 202 ? -32.420 9.777 -6.394 1.00 58.62 202 TYR A CA 1
ATOM 1545 C C . TYR A 1 202 ? -31.235 9.070 -7.058 1.00 58.62 202 TYR A C 1
ATOM 1547 O O . TYR A 1 202 ? -30.346 9.719 -7.603 1.00 58.62 202 TYR A O 1
ATOM 1555 N N . SER A 1 203 ? -31.228 7.733 -7.082 1.00 70.31 203 SER A N 1
ATOM 1556 C CA . SER A 1 203 ? -30.185 6.979 -7.779 1.00 70.31 203 SER A CA 1
ATOM 1557 C C . SER A 1 203 ? -30.233 7.193 -9.292 1.00 70.31 203 SER A C 1
ATOM 1559 O O . SER A 1 203 ? -29.170 7.291 -9.895 1.00 70.31 203 SER A O 1
ATOM 1561 N N . ALA A 1 204 ? -31.416 7.268 -9.909 1.00 72.75 204 ALA A N 1
ATOM 1562 C CA . ALA A 1 204 ? -31.561 7.449 -11.351 1.00 72.75 204 ALA A CA 1
ATOM 1563 C C . ALA A 1 204 ? -31.049 8.826 -11.804 1.00 72.75 204 ALA A C 1
ATOM 1565 O O . ALA A 1 204 ? -30.183 8.891 -12.678 1.00 72.75 204 ALA A O 1
ATOM 1566 N N . GLU A 1 205 ? -31.486 9.904 -11.147 1.00 78.56 205 GLU A N 1
ATOM 1567 C CA . GLU A 1 205 ? -31.036 11.271 -11.446 1.00 78.56 205 GLU A CA 1
ATOM 1568 C C . GLU A 1 205 ? -29.526 11.432 -11.224 1.00 78.56 205 GLU A C 1
ATOM 1570 O O . GLU A 1 205 ? -28.821 12.012 -12.052 1.00 78.56 205 GLU A O 1
ATOM 1575 N N . VAL A 1 206 ? -28.996 10.858 -10.138 1.00 84.19 206 VAL A N 1
ATOM 1576 C CA . VAL A 1 206 ? -27.554 10.883 -9.856 1.00 84.19 206 VAL A CA 1
ATOM 1577 C C . VAL A 1 206 ? -26.775 10.078 -10.899 1.00 84.19 206 VAL A C 1
ATOM 1579 O O . VAL A 1 206 ? -25.714 10.525 -11.339 1.00 84.19 206 VAL A O 1
ATOM 1582 N N . THR A 1 207 ? -27.279 8.921 -11.340 1.00 82.94 207 THR A N 1
ATOM 1583 C CA . THR A 1 207 ? -26.625 8.141 -12.403 1.00 82.94 207 THR A CA 1
ATOM 1584 C C . THR A 1 207 ? -26.661 8.844 -13.755 1.00 82.94 207 THR A C 1
ATOM 1586 O O . THR A 1 207 ? -25.670 8.795 -14.483 1.00 82.94 207 THR A O 1
ATOM 1589 N N . GLU A 1 208 ? -27.748 9.543 -14.082 1.00 84.75 208 GLU A N 1
ATOM 1590 C CA . GLU A 1 208 ? -27.866 10.321 -15.314 1.00 84.75 208 GLU A CA 1
ATOM 1591 C C . GLU A 1 208 ? -26.911 11.520 -15.301 1.00 84.75 208 GLU A C 1
ATOM 1593 O O . GLU A 1 208 ? -26.139 11.707 -16.244 1.00 84.75 208 GLU A O 1
ATOM 1598 N N . ALA A 1 209 ? -26.860 12.263 -14.190 1.00 86.25 209 ALA A N 1
ATOM 1599 C CA . ALA A 1 209 ? -25.913 13.358 -14.005 1.00 86.25 209 ALA A CA 1
ATOM 1600 C C . ALA A 1 209 ? -24.454 12.874 -14.078 1.00 86.25 209 ALA A C 1
ATOM 1602 O O . ALA A 1 209 ? -23.622 13.488 -14.748 1.00 86.25 209 ALA A O 1
ATOM 1603 N N . ALA A 1 210 ? -24.134 11.743 -13.441 1.00 85.81 210 ALA A N 1
ATOM 1604 C CA . ALA A 1 210 ? -22.807 11.138 -13.510 1.00 85.81 210 ALA A CA 1
ATOM 1605 C C . ALA A 1 210 ? -22.451 10.687 -14.936 1.00 85.81 210 ALA A C 1
ATOM 1607 O O . ALA A 1 210 ? -21.318 10.888 -15.383 1.00 85.81 210 ALA A O 1
ATOM 1608 N N . CYS A 1 211 ? -23.410 10.120 -15.674 1.00 87.69 211 CYS A N 1
ATOM 1609 C CA . CYS A 1 211 ? -23.233 9.745 -17.073 1.00 87.69 211 CYS A CA 1
ATOM 1610 C C . CYS A 1 211 ? -22.957 10.979 -17.943 1.00 87.69 211 CYS A C 1
ATOM 1612 O O . CYS A 1 211 ? -21.995 10.970 -18.711 1.00 87.69 211 CYS A O 1
ATOM 1614 N N . ALA A 1 212 ? -23.728 12.057 -17.777 1.00 90.94 212 ALA A N 1
ATOM 1615 C CA . ALA A 1 212 ? -23.547 13.303 -18.519 1.00 90.94 212 ALA A CA 1
ATOM 1616 C C . ALA A 1 212 ? -22.181 13.952 -18.239 1.00 90.94 212 ALA A C 1
ATOM 1618 O O . ALA A 1 212 ? -21.463 14.305 -19.173 1.00 90.94 212 ALA A O 1
ATOM 1619 N N . LEU A 1 213 ? -21.778 14.033 -16.965 1.00 92.81 213 LEU A N 1
ATOM 1620 C CA . LEU A 1 213 ? -20.462 14.547 -16.569 1.00 92.81 213 LEU A CA 1
ATOM 1621 C C . LEU A 1 213 ? -19.319 13.713 -17.154 1.00 92.81 213 LEU A C 1
ATOM 1623 O O . LEU A 1 213 ? -18.315 14.260 -17.610 1.00 92.81 213 LEU A O 1
ATOM 1627 N N . THR A 1 214 ? -19.472 12.389 -17.156 1.00 92.00 214 THR A N 1
ATOM 1628 C CA . THR A 1 214 ? -18.459 11.487 -17.711 1.00 92.00 214 THR A CA 1
ATOM 1629 C C . THR A 1 214 ? -18.363 11.624 -19.230 1.00 92.00 214 THR A C 1
ATOM 1631 O O . THR A 1 214 ? -17.256 11.610 -19.768 1.00 92.00 214 THR A O 1
ATOM 1634 N N . CYS A 1 215 ? -19.494 11.807 -19.920 1.00 91.75 215 CYS A N 1
ATOM 1635 C CA . CYS A 1 215 ? -19.508 12.069 -21.357 1.00 91.75 215 CYS A CA 1
ATOM 1636 C C . CYS A 1 215 ? -18.832 13.411 -21.669 1.00 91.75 215 CYS A C 1
ATOM 1638 O O . CYS A 1 215 ? -17.872 13.406 -22.427 1.00 91.75 215 CYS A O 1
ATOM 1640 N N . ASP A 1 216 ? -19.208 14.517 -21.015 1.00 92.88 216 ASP A N 1
ATOM 1641 C CA . ASP A 1 216 ? -18.598 15.849 -21.221 1.00 92.88 216 ASP A CA 1
ATOM 1642 C C . ASP A 1 216 ? -17.078 15.853 -20.970 1.00 92.88 216 ASP A C 1
ATOM 1644 O O . ASP A 1 216 ? -16.293 16.430 -21.732 1.00 92.88 216 ASP A O 1
ATOM 1648 N N . TRP A 1 217 ? -16.629 15.150 -19.928 1.00 93.38 217 TRP A N 1
ATOM 1649 C CA . TRP A 1 217 ? -15.204 14.939 -19.683 1.00 93.38 217 TRP A CA 1
ATOM 1650 C C . TRP A 1 217 ? -14.524 14.194 -20.842 1.00 93.38 217 TRP A C 1
ATOM 1652 O O . TRP A 1 217 ? -13.462 14.616 -21.314 1.00 93.38 217 TRP A O 1
ATOM 1662 N N . ALA A 1 218 ? -15.144 13.116 -21.328 1.00 92.31 218 ALA A N 1
ATOM 1663 C CA . ALA A 1 218 ? -14.628 12.339 -22.448 1.00 92.31 218 ALA A CA 1
ATOM 1664 C C . ALA A 1 218 ? -14.586 13.169 -23.739 1.00 92.31 218 ALA A C 1
ATOM 1666 O O . ALA A 1 218 ? -13.601 13.082 -24.474 1.00 92.31 218 ALA A O 1
ATOM 1667 N N . GLU A 1 219 ? -15.576 14.034 -23.988 1.00 92.56 219 GLU A N 1
ATOM 1668 C CA . GLU A 1 219 ? -15.587 14.906 -25.168 1.00 92.56 219 GLU A CA 1
ATOM 1669 C C . GLU A 1 219 ? -14.406 15.874 -25.180 1.00 92.56 219 GLU A C 1
ATOM 1671 O O . GLU A 1 219 ? -13.740 16.046 -26.206 1.00 92.56 219 GLU A O 1
ATOM 1676 N N . LYS A 1 220 ? -14.088 16.462 -24.024 1.00 90.69 220 LYS A N 1
ATOM 1677 C CA . LYS A 1 220 ? -12.975 17.412 -23.883 1.00 90.69 220 LYS A CA 1
ATOM 1678 C C . LYS A 1 220 ? -11.614 16.769 -24.137 1.00 90.69 220 LYS A C 1
ATOM 1680 O O . LYS A 1 220 ? -10.729 17.414 -24.699 1.00 90.69 220 LYS A O 1
ATOM 1685 N N . ILE A 1 221 ? -11.440 15.512 -23.736 1.00 89.81 221 ILE A N 1
ATOM 1686 C CA . ILE A 1 221 ? -10.161 14.800 -23.861 1.00 89.81 221 ILE A CA 1
ATOM 1687 C C . ILE A 1 221 ? -10.016 14.148 -25.233 1.00 89.81 221 ILE A C 1
ATOM 1689 O O . ILE A 1 221 ? -8.961 14.249 -25.858 1.00 89.81 221 ILE A O 1
ATOM 1693 N N . LEU A 1 222 ? -11.074 13.496 -25.710 1.00 88.56 222 LEU A N 1
ATOM 1694 C CA . LEU A 1 222 ? -11.061 12.690 -26.930 1.00 88.56 222 LEU A CA 1
ATOM 1695 C C . LEU A 1 222 ? -11.476 13.496 -28.171 1.00 88.56 222 LEU A C 1
ATOM 1697 O O . LEU A 1 222 ? -11.411 12.978 -29.285 1.00 88.56 222 LEU A O 1
ATOM 1701 N N . ARG A 1 223 ? -11.872 14.768 -27.988 1.00 89.00 223 ARG A N 1
ATOM 1702 C CA . ARG A 1 223 ? -12.297 15.720 -29.033 1.00 89.00 223 ARG A CA 1
ATOM 1703 C C . ARG A 1 223 ? -13.398 15.172 -29.945 1.00 89.00 223 ARG A C 1
ATOM 1705 O O . ARG A 1 223 ? -13.416 15.443 -31.146 1.00 89.00 223 ARG A O 1
ATOM 1712 N N . ARG A 1 224 ? -14.308 14.389 -29.371 1.00 86.44 224 ARG A N 1
ATOM 1713 C CA . ARG A 1 224 ? -15.431 13.733 -30.048 1.00 86.44 224 ARG A CA 1
ATOM 1714 C C . ARG A 1 224 ? -16.629 13.705 -29.109 1.00 86.44 224 ARG A C 1
ATOM 1716 O O . ARG A 1 224 ? -16.423 13.502 -27.923 1.00 86.44 224 ARG A O 1
ATOM 1723 N N . SER A 1 225 ? -17.841 13.872 -29.632 1.00 88.25 225 SER A N 1
ATOM 1724 C CA . SER A 1 225 ? -19.049 13.820 -28.810 1.00 88.25 225 SER A CA 1
ATOM 1725 C C . SER A 1 225 ? -19.525 12.397 -28.506 1.00 88.25 225 SER A C 1
ATOM 1727 O O . SER A 1 225 ? -19.357 11.499 -29.338 1.00 88.25 225 SER A O 1
ATOM 1729 N N . PHE A 1 226 ? -20.133 12.207 -27.331 1.00 90.62 226 PHE A N 1
ATOM 1730 C CA . PHE A 1 226 ? -20.670 10.922 -26.869 1.00 90.62 226 PHE A CA 1
ATOM 1731 C C . PHE A 1 226 ? -22.028 11.112 -26.197 1.00 90.62 226 PHE A C 1
ATOM 1733 O O . PHE A 1 226 ? -22.173 11.940 -25.302 1.00 90.62 226 PHE A O 1
ATOM 1740 N N . ASN A 1 227 ? -23.020 10.310 -26.590 1.00 84.19 227 ASN A N 1
ATOM 1741 C CA . ASN A 1 227 ? -24.391 10.467 -26.087 1.00 84.19 227 ASN A CA 1
ATOM 1742 C C . ASN A 1 227 ? -24.665 9.651 -24.820 1.00 84.19 227 ASN A C 1
ATOM 1744 O O . ASN A 1 227 ? -25.661 9.871 -24.135 1.00 84.19 227 ASN A O 1
ATOM 1748 N N . ASN A 1 228 ? -23.825 8.660 -24.531 1.00 87.75 228 ASN A N 1
ATOM 1749 C CA . ASN A 1 228 ? -23.954 7.804 -23.361 1.00 87.75 228 ASN A CA 1
ATOM 1750 C C . ASN A 1 228 ? -22.605 7.168 -23.003 1.00 87.75 228 ASN A C 1
ATOM 1752 O O . ASN A 1 228 ? -21.680 7.086 -23.814 1.00 87.75 228 ASN A O 1
ATOM 1756 N N . ILE A 1 229 ? -22.523 6.655 -21.776 1.00 89.44 229 ILE A N 1
ATOM 1757 C CA . ILE A 1 229 ? -21.311 6.028 -21.240 1.00 89.44 229 ILE A CA 1
ATOM 1758 C C . ILE A 1 229 ? -20.871 4.779 -22.024 1.00 89.44 229 ILE A C 1
ATOM 1760 O O . ILE A 1 229 ? -19.688 4.437 -22.036 1.00 89.44 229 ILE A O 1
ATOM 1764 N N . VAL A 1 230 ? -21.800 4.102 -22.707 1.00 90.56 230 VAL A N 1
ATOM 1765 C CA . VAL A 1 230 ? -21.505 2.894 -23.490 1.00 90.56 230 VAL A CA 1
ATOM 1766 C C . VAL A 1 230 ? -20.703 3.253 -24.742 1.00 90.56 230 VAL A C 1
ATOM 1768 O O . VAL A 1 230 ? -19.735 2.563 -25.055 1.00 90.56 230 VAL A O 1
ATOM 1771 N N . GLU A 1 231 ? -21.030 4.360 -25.411 1.00 89.75 231 GLU A N 1
ATOM 1772 C CA . GLU A 1 231 ? -20.270 4.869 -26.561 1.00 89.75 231 GLU A CA 1
ATOM 1773 C C . GLU A 1 231 ? -18.845 5.284 -26.169 1.00 89.75 231 GLU A C 1
ATOM 1775 O O . GLU A 1 231 ? -17.895 4.987 -26.897 1.00 89.75 231 GLU A O 1
ATOM 1780 N N . VAL A 1 232 ? -18.678 5.905 -24.993 1.00 89.31 232 VAL A N 1
ATOM 1781 C CA . VAL A 1 232 ? -17.352 6.236 -24.441 1.00 89.31 232 VAL A CA 1
ATOM 1782 C C . VAL A 1 232 ? -16.536 4.958 -24.229 1.00 89.31 232 VAL A C 1
ATOM 1784 O O . VAL A 1 232 ? -15.401 4.860 -24.695 1.00 89.31 232 VAL A O 1
ATOM 1787 N N . ALA A 1 233 ? -17.119 3.951 -23.571 1.00 89.00 233 ALA A N 1
ATOM 1788 C CA . ALA A 1 233 ? -16.443 2.686 -23.294 1.00 89.00 233 ALA A CA 1
ATOM 1789 C C . ALA A 1 233 ? -16.056 1.934 -24.579 1.00 89.00 233 ALA A C 1
ATOM 1791 O O . ALA A 1 233 ? -14.924 1.469 -24.708 1.00 89.00 233 ALA A O 1
ATOM 1792 N N . GLN A 1 234 ? -16.965 1.854 -25.555 1.00 85.56 234 GLN A N 1
ATOM 1793 C CA . GLN A 1 234 ? -16.700 1.214 -26.845 1.00 85.56 234 GLN A CA 1
ATOM 1794 C C . GLN A 1 234 ? -15.574 1.913 -27.608 1.00 85.56 234 GLN A C 1
ATOM 1796 O O . GLN A 1 234 ? -14.685 1.247 -28.136 1.00 85.56 234 GLN A O 1
ATOM 1801 N N . PHE A 1 235 ? -15.571 3.247 -27.628 1.00 87.38 235 PHE A N 1
ATOM 1802 C CA . PHE A 1 235 ? -14.525 4.009 -28.298 1.00 87.38 235 PHE A CA 1
ATOM 1803 C C . PHE A 1 235 ? -13.156 3.806 -27.645 1.00 87.38 235 PHE A C 1
ATOM 1805 O O . PHE A 1 235 ? -12.168 3.580 -28.343 1.00 87.38 235 PHE A O 1
ATOM 1812 N N . LEU A 1 236 ? -13.093 3.838 -26.313 1.00 87.69 236 LEU A N 1
ATOM 1813 C CA . LEU A 1 236 ? -11.848 3.634 -25.577 1.00 87.69 236 LEU A CA 1
ATOM 1814 C C . LEU A 1 236 ? -11.257 2.233 -25.806 1.00 87.69 236 LEU A C 1
ATOM 1816 O O . LEU A 1 236 ? -10.049 2.116 -26.021 1.00 87.69 236 LEU A O 1
ATOM 1820 N N . LEU A 1 237 ? -12.108 1.201 -25.843 1.00 85.88 237 LEU A N 1
ATOM 1821 C CA . LEU A 1 237 ? -11.713 -0.170 -26.183 1.00 85.88 237 LEU A CA 1
ATOM 1822 C C . LEU A 1 237 ? -11.225 -0.279 -27.634 1.00 85.88 237 LEU A C 1
ATOM 1824 O O . LEU A 1 237 ? -10.216 -0.924 -27.909 1.00 85.88 237 LEU A O 1
ATOM 1828 N N . GLN A 1 238 ? -11.913 0.373 -28.573 1.00 84.00 238 GLN A N 1
ATOM 1829 C CA . GLN A 1 238 ? -11.587 0.295 -29.998 1.00 84.00 238 GLN A CA 1
ATOM 1830 C C . GLN A 1 238 ? -10.316 1.0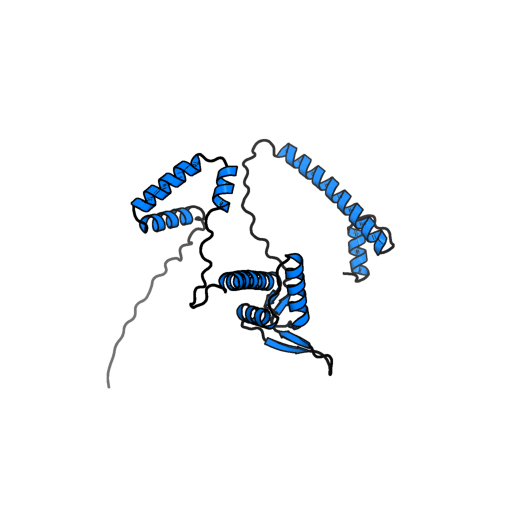70 -30.371 1.00 84.00 238 GLN A C 1
ATOM 1832 O O . GLN A 1 238 ? -9.645 0.718 -31.339 1.00 84.00 238 GLN A O 1
ATOM 1837 N N . GLN A 1 239 ? -9.967 2.106 -29.606 1.00 81.12 239 GLN A N 1
ATOM 1838 C CA . GLN A 1 239 ? -8.719 2.858 -29.760 1.00 81.12 239 GLN A CA 1
ATOM 1839 C C . GLN A 1 239 ? -7.562 2.305 -28.907 1.00 81.12 239 GLN A C 1
ATOM 1841 O O . GLN A 1 239 ? -6.481 2.889 -28.926 1.00 81.12 239 GLN A O 1
ATOM 1846 N N . HIS A 1 240 ? -7.760 1.199 -28.172 1.00 72.50 240 HIS A N 1
ATOM 1847 C CA . HIS A 1 240 ? -6.775 0.626 -27.241 1.00 72.50 240 HIS A CA 1
ATOM 1848 C C . HIS A 1 240 ? -6.229 1.638 -26.212 1.00 72.50 240 HIS A C 1
ATOM 1850 O O . HIS A 1 240 ? -5.051 1.607 -25.852 1.00 72.50 240 HIS A O 1
ATOM 1856 N N . ILE A 1 241 ? -7.073 2.568 -25.755 1.00 70.25 241 ILE A N 1
ATOM 1857 C CA . ILE A 1 241 ? -6.700 3.573 -24.741 1.00 70.25 241 ILE A CA 1
ATOM 1858 C C . ILE A 1 241 ? -6.783 2.975 -23.324 1.00 70.25 241 ILE A C 1
ATOM 1860 O O . ILE A 1 241 ? -6.110 3.451 -22.407 1.00 70.25 241 ILE A O 1
ATOM 1864 N N . ILE A 1 242 ? -7.562 1.903 -23.168 1.00 53.72 242 ILE A N 1
ATOM 1865 C CA . ILE A 1 242 ? -7.663 1.035 -21.987 1.00 53.72 242 ILE A CA 1
ATOM 1866 C C . ILE A 1 242 ? -7.755 -0.424 -22.421 1.00 53.72 242 ILE A C 1
ATOM 1868 O O . ILE A 1 242 ? -8.237 -0.674 -23.551 1.00 53.72 242 ILE A O 1
#

Solvent-accessible surface area (backbone atoms only — not comparable to full-atom values): 15083 Å² total; per-residue (Å²): 135,88,76,91,83,89,85,89,87,84,89,83,91,81,80,88,74,82,81,71,92,79,54,88,71,55,54,61,54,50,51,53,51,54,55,53,70,76,48,56,69,72,56,51,54,51,52,53,51,50,51,59,54,56,66,74,46,53,74,69,54,48,51,53,51,61,75,66,53,81,77,71,85,79,89,76,90,76,88,81,91,64,101,80,46,67,67,59,53,53,49,52,50,51,46,48,49,51,51,53,51,51,47,66,69,45,38,41,84,33,78,93,38,61,40,49,49,62,62,54,49,53,53,51,41,54,52,21,60,76,71,74,45,77,64,72,54,72,68,58,49,56,49,52,50,42,69,78,40,72,81,55,36,89,41,74,48,65,58,95,95,62,56,41,56,25,41,25,28,25,43,74,50,87,74,80,82,75,76,84,74,81,85,80,82,72,91,66,90,84,56,60,70,66,51,47,52,52,50,50,51,53,48,48,56,50,51,50,50,51,37,51,53,52,25,57,54,45,24,72,75,69,75,47,89,50,95,44,57,65,56,50,51,53,50,35,53,74,67,64,77,100

Sequence (242 aa):
MADEELGTRATRRGPVSAGSARGGATESSTLLQELRGNISKSVQSKVDSILQDVQKFSDSDKLYLYLQLPSGPSLGEKSSSSSSSLELSTLGTAEHMHACSWIRNHLEEHTDTCLPKQDVYDAYKRYCDNLGCRPLSTANFGKIIREIFPNIKARRLGGRGQSKYCYGGIRRKTVVSLPPLPSLDLKVTETQAELAELAHSYSAEVTEAACALTCDWAEKILRRSFNNIVEVAQFLLQQHII

Organism: Geospiza fortis (NCBI:txid48883)

InterPro domains:
  IPR003150 DNA-binding RFX-type winged-helix domain [PF02257] (98-173)
  IPR003150 DNA-binding RFX-type winged-helix domain [PS51526] (99-174)
  IPR036388 Winged helix-like DNA-binding domain superfamily [G3DSA:1.10.10.10] (99-174)
  IPR036390 Winged helix DNA-binding domain superfamily [SSF46785] (100-173)
  IPR039779 RFX-like DNA-binding protein [PTHR12619] (19-242)

Mean predicted aligned error: 20.78 Å

Secondary structure (DSSP, 8-state):
--------------------S--TTHHHHHHHHHHHHTS-HHHHHHHHHHHHHHTTS-HHHHHHHHHHS-----S-------TT-HHHHHHHHHHHHHHHHHHHHHEEEEEEEEEEHHHHHHHHHHHHHHHTPPPPPHHHHHHHHHHH-TTPEEEEESSTTTPEEEEEEEEE-----PPPPP-------SSHHHHHHHHHHHHHHHHHHHHHHHHHHHHHHHSS--SSHHHHHHHHHHTT--

pLDDT: mean 76.41, std 22.48, range [26.03, 97.88]

Nearest PDB structures (foldseek):
  1dp7-assembly1_P-2  TM=9.668E-01  e=3.048E-07  unclassified
  7jgr-assembly1_G  TM=4.357E-01  e=1.992E-01  Drosophila melanogaster
  7jpr-assembly1_A  TM=4.266E-01  e=3.301E-01  Homo sapiens
  7ctg-assembly1_A  TM=4.429E-01  e=4.822E-01  Homo sapiens
  7qen-assembly1_C  TM=2.142E-01  e=2.196E+00  Saccharomyces cerevisiae